Protein AF-A0A7X6UTQ7-F1 (afdb_monomer)

Foldseek 3Di:
DDDPPDDPPADPDDDPDPVSVLVVLLVQQVPQEAEAEQDQVVLVVSQVVNLVVCVVVVHDSPRRGNGGHPVGVLQVLLVVVVALAHAQDLVNQLVLLLVLLVVLDADPPDDDDSVVSVVLVVVVVVCVVVVHDLQPDDDPDRHSSSSNSSVVSSVVCRVVNSYDYPSVSVVVSVVCVVVVVDDDGSHYHYD

Radius of gyration: 21.73 Å; Cα contacts (8 Å, |Δi|>4): 195; chains: 1; bounding box: 62×40×64 Å

Sequence (191 aa):
MEHAQSSQLGTDRNFSNANELEKAAEASCASQTLLLCGTARLARRLLHRWRQQQQQAATSAWLTPAIHSLKGWVYQSYAELWPAARPLTPELSLQLWHMAAQQAVPPTGLNLEPSLYRQMQFSLEALLNEKLDPLASQSEQPLARFRQRATQHFLNLLPQYQAALWSDILKEVCAAIESQGLQLPKQTIYI

Mean predicted aligned error: 8.61 Å

Solvent-accessible surface area (backbone atoms only — not comparable to full-atom values): 11089 Å² total; per-residue (Å²): 137,83,83,84,78,77,80,82,77,58,81,82,68,86,59,95,44,73,69,56,47,48,53,52,52,56,65,31,47,79,66,66,24,35,38,34,20,86,37,62,67,57,19,50,52,53,54,51,51,54,50,54,49,29,59,73,67,75,42,82,71,79,76,75,58,54,58,25,11,54,71,55,45,51,54,51,56,39,57,75,67,66,58,90,44,45,78,62,45,74,69,56,49,45,52,43,35,51,56,12,42,65,74,37,53,70,52,91,92,61,80,92,46,74,69,56,37,52,52,51,52,52,52,49,51,53,31,54,74,70,72,43,70,78,70,72,76,87,57,88,50,62,68,55,43,27,51,36,43,16,49,52,42,30,61,65,44,28,70,81,69,33,36,31,54,73,70,53,50,50,50,53,45,50,50,29,42,76,69,62,76,40,82,77,56,93,38,59,44,74,86

Secondary structure (DSSP, 8-state):
---------------SSHHHHHHHHHHHHTTTEEEEESSHHHHHHHHHHHHHHHHHTT--TT----EEEHHHHHHHHHHHT--SSEEPPHHHHHHHHHHHHHHT-PPTT----HHHHHHHHHHHHHHHHTT--TT-----SHHHHHHHHHHHHHHHHTGGGTEE-HHHHHHHHHHHHHTTSSPPPSEEEE-

Structure (mmCIF, N/CA/C/O backbone):
data_AF-A0A7X6UTQ7-F1
#
_entry.id   AF-A0A7X6UTQ7-F1
#
loop_
_atom_site.group_PDB
_atom_site.id
_atom_site.type_symbol
_atom_site.label_atom_id
_atom_site.label_alt_id
_atom_site.label_comp_id
_atom_site.label_asym_id
_atom_site.label_entity_id
_atom_site.label_seq_id
_atom_site.pdbx_PDB_ins_code
_atom_site.Cartn_x
_atom_site.Cartn_y
_atom_site.Cartn_z
_atom_site.occupancy
_atom_site.B_iso_or_equiv
_atom_site.auth_seq_id
_atom_site.auth_comp_id
_atom_site.auth_asym_id
_atom_site.auth_atom_id
_atom_site.pdbx_PDB_model_num
ATOM 1 N N . MET A 1 1 ? -40.367 -17.919 5.285 1.00 34.31 1 MET A N 1
ATOM 2 C CA . MET A 1 1 ? -39.533 -17.602 4.109 1.00 34.31 1 MET A CA 1
ATOM 3 C C . MET A 1 1 ? -38.838 -16.295 4.402 1.00 34.31 1 MET A C 1
ATOM 5 O O . MET A 1 1 ? -39.495 -15.352 4.822 1.00 34.31 1 MET A O 1
ATOM 9 N N . GLU A 1 2 ? -37.516 -16.353 4.360 1.00 32.19 2 GLU A N 1
ATOM 10 C CA . GLU A 1 2 ? -36.587 -15.530 5.125 1.00 32.19 2 GLU A CA 1
ATOM 11 C C . GLU A 1 2 ? -36.449 -14.085 4.655 1.00 32.19 2 GLU A C 1
ATOM 13 O O . GLU A 1 2 ? -36.700 -13.727 3.507 1.00 32.19 2 GLU A O 1
ATOM 18 N N . HIS A 1 3 ? -36.049 -13.270 5.627 1.00 30.06 3 HIS A N 1
ATOM 19 C CA . HIS A 1 3 ? -35.852 -11.838 5.553 1.00 30.06 3 HIS A CA 1
ATOM 20 C C . HIS A 1 3 ? -34.801 -11.445 4.512 1.00 30.06 3 HIS A C 1
ATOM 22 O O . HIS A 1 3 ? -33.623 -11.769 4.641 1.00 30.06 3 HIS A O 1
ATOM 28 N N . ALA A 1 4 ? -35.217 -10.615 3.560 1.00 35.34 4 ALA A N 1
ATOM 29 C CA . ALA A 1 4 ? -34.323 -9.707 2.865 1.00 35.34 4 ALA A CA 1
ATOM 30 C C . ALA A 1 4 ? -33.922 -8.583 3.839 1.00 35.34 4 ALA A C 1
ATOM 32 O O . ALA A 1 4 ? -34.650 -7.606 4.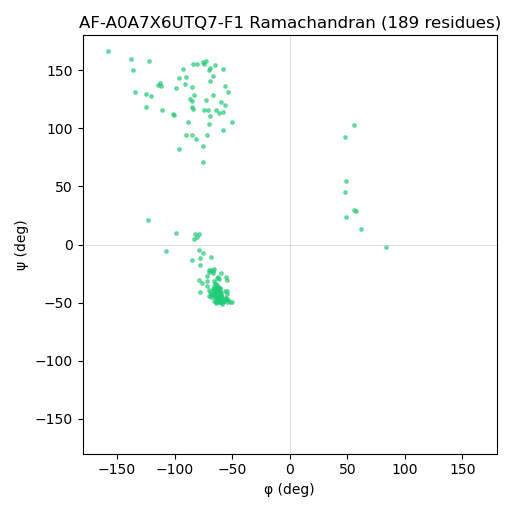011 1.00 35.34 4 ALA A O 1
ATOM 33 N N . GLN A 1 5 ? -32.785 -8.734 4.521 1.00 32.09 5 GLN A N 1
ATOM 34 C CA . GLN A 1 5 ? -32.112 -7.605 5.162 1.00 32.09 5 GLN A CA 1
ATOM 35 C C . GLN A 1 5 ? -31.235 -6.927 4.115 1.00 32.09 5 GLN A C 1
ATOM 37 O O . GLN A 1 5 ? -30.108 -7.333 3.843 1.00 32.09 5 GLN A O 1
ATOM 42 N N . SER A 1 6 ? -31.799 -5.895 3.492 1.00 32.56 6 SER A N 1
ATOM 43 C CA . SER A 1 6 ? -31.054 -4.945 2.681 1.00 32.56 6 SER A CA 1
ATOM 44 C C . SER A 1 6 ? -29.958 -4.300 3.530 1.00 32.56 6 SER A C 1
ATOM 46 O O . SER A 1 6 ? -30.237 -3.565 4.475 1.00 32.56 6 SER A O 1
ATOM 48 N N . SER A 1 7 ? -28.711 -4.586 3.163 1.00 35.56 7 SER A N 1
ATOM 49 C CA . SER A 1 7 ? -27.521 -3.825 3.537 1.00 35.56 7 SER A CA 1
ATOM 50 C C . SER A 1 7 ? -27.756 -2.339 3.238 1.00 35.56 7 SER A C 1
ATOM 52 O O . SER A 1 7 ? -27.793 -1.929 2.076 1.00 35.56 7 SER A O 1
ATOM 54 N N . GLN A 1 8 ? -27.977 -1.528 4.277 1.00 36.19 8 GLN A N 1
ATOM 55 C CA . GLN A 1 8 ? -27.965 -0.071 4.164 1.00 36.19 8 GLN A CA 1
ATOM 56 C C . GLN A 1 8 ? -26.508 0.386 4.052 1.00 36.19 8 GLN A C 1
ATOM 58 O O . GLN A 1 8 ? -25.854 0.723 5.037 1.00 36.19 8 GLN A O 1
ATOM 63 N N . LEU A 1 9 ? -25.993 0.362 2.825 1.00 37.88 9 LEU A N 1
ATOM 64 C CA . LEU A 1 9 ? -24.764 1.048 2.448 1.00 37.88 9 LEU A CA 1
ATOM 65 C C . LEU A 1 9 ? -24.949 2.558 2.666 1.00 37.88 9 LEU A C 1
ATOM 67 O O . LEU A 1 9 ? -25.757 3.184 1.989 1.00 37.88 9 LEU A O 1
ATOM 71 N N . GLY A 1 10 ? -24.206 3.097 3.637 1.00 41.97 10 GLY A N 1
ATOM 72 C CA . GLY A 1 10 ? -23.843 4.508 3.794 1.00 41.97 10 GLY A CA 1
ATOM 73 C C . GLY A 1 10 ? -24.968 5.536 3.657 1.00 41.97 10 GLY A C 1
ATOM 74 O O . GLY A 1 10 ? -25.195 6.075 2.580 1.00 41.97 10 GLY A O 1
ATOM 75 N N . THR A 1 11 ? -25.603 5.930 4.765 1.00 47.38 11 THR A N 1
ATOM 76 C CA . THR A 1 11 ? -26.232 7.260 4.805 1.00 47.38 11 THR A CA 1
ATOM 77 C C . THR A 1 11 ? -25.134 8.318 4.825 1.00 47.38 11 THR A C 1
ATOM 79 O O . THR A 1 11 ? -24.537 8.541 5.881 1.00 47.38 11 THR A O 1
ATOM 82 N N . ASP A 1 12 ? -24.895 8.970 3.686 1.00 46.31 12 ASP A N 1
ATOM 83 C CA . ASP A 1 12 ? -24.125 10.213 3.608 1.00 46.31 12 ASP A CA 1
ATOM 84 C C . ASP A 1 12 ? -24.799 11.261 4.500 1.00 46.31 12 ASP A C 1
ATOM 86 O O . ASP A 1 12 ? -25.812 11.875 4.153 1.00 46.31 12 ASP A O 1
ATOM 90 N N . ARG A 1 13 ? -24.266 11.436 5.710 1.00 56.59 13 ARG A N 1
ATOM 91 C CA . ARG A 1 13 ? -24.672 12.520 6.600 1.00 56.59 13 ARG A CA 1
ATOM 92 C C . ARG A 1 13 ? -23.803 13.725 6.280 1.00 56.59 13 ARG A C 1
ATOM 94 O O . ARG A 1 13 ? -22.642 13.780 6.668 1.00 56.59 13 ARG A O 1
ATOM 101 N N . ASN A 1 14 ? -24.384 14.705 5.595 1.00 51.16 14 ASN A N 1
ATOM 102 C CA . ASN A 1 14 ? -23.774 16.024 5.475 1.00 51.16 14 ASN A CA 1
ATOM 103 C C . ASN A 1 14 ? -23.813 16.713 6.843 1.00 51.16 14 ASN A C 1
ATOM 105 O O . ASN A 1 14 ? -24.881 17.081 7.331 1.00 51.16 14 ASN A O 1
ATOM 109 N N . PHE A 1 15 ? -22.647 16.876 7.464 1.00 60.41 15 PHE A N 1
ATOM 110 C CA . PHE A 1 15 ? -22.503 17.629 8.707 1.00 60.41 15 PHE A CA 1
ATOM 111 C C . PHE A 1 15 ? -22.306 19.109 8.384 1.00 60.41 15 PHE A C 1
ATOM 113 O O . PHE A 1 15 ? -21.402 19.468 7.631 1.00 60.41 15 PHE A O 1
ATOM 120 N N . SER A 1 16 ? -23.141 19.980 8.952 1.00 55.28 16 SER A N 1
ATOM 121 C CA . SER A 1 16 ? -23.110 21.412 8.631 1.00 55.28 16 SER A CA 1
ATOM 122 C C . SER A 1 16 ? -21.961 22.153 9.326 1.00 55.28 16 SER A C 1
ATOM 124 O O . SER A 1 16 ? -21.588 23.255 8.926 1.00 55.28 16 SER A O 1
ATOM 126 N N . ASN A 1 17 ? -21.376 21.554 10.369 1.00 64.06 17 ASN A N 1
ATOM 127 C CA . ASN A 1 17 ? -20.238 22.099 11.100 1.00 64.06 17 ASN A CA 1
ATOM 128 C C . ASN A 1 17 ? -19.457 21.002 11.849 1.00 64.06 17 ASN A C 1
ATOM 130 O O . ASN A 1 17 ? -19.929 19.881 12.045 1.00 64.06 17 ASN A O 1
ATOM 134 N N . ALA A 1 18 ? -18.249 21.347 12.307 1.00 62.00 18 ALA A N 1
ATOM 135 C CA . ALA A 1 18 ? -17.359 20.415 13.001 1.00 62.00 18 ALA A CA 1
ATOM 136 C C . ALA A 1 18 ? -17.951 19.852 14.309 1.00 62.00 18 ALA A C 1
ATOM 138 O O . ALA A 1 18 ? -17.649 18.717 14.658 1.00 62.00 18 ALA A O 1
ATOM 139 N N . ASN A 1 19 ? -18.812 20.602 15.006 1.00 66.75 19 ASN A N 1
ATOM 140 C CA . ASN A 1 19 ? -19.442 20.149 16.252 1.00 66.75 19 ASN A CA 1
ATOM 141 C C . ASN A 1 19 ? -20.501 19.060 16.012 1.00 66.75 19 ASN A C 1
ATOM 143 O O . ASN A 1 19 ? -20.649 18.161 16.834 1.00 66.75 19 ASN A O 1
ATOM 147 N N . GLU A 1 20 ? -21.247 19.118 14.909 1.00 65.06 20 GLU A N 1
ATOM 148 C CA . GLU A 1 20 ? -22.232 18.082 14.552 1.00 65.06 20 GLU A CA 1
ATOM 149 C C . GLU A 1 20 ? -21.570 16.766 14.164 1.00 65.06 20 GLU A C 1
ATOM 151 O O . GLU A 1 20 ? -22.011 15.695 14.576 1.00 65.06 20 GLU A O 1
ATOM 156 N N . LEU A 1 21 ? -20.480 16.867 13.411 1.00 65.88 21 LEU A N 1
ATOM 157 C CA . LEU A 1 21 ? -19.631 15.750 13.019 1.00 65.88 21 LEU A CA 1
ATOM 158 C C . LEU A 1 21 ? -19.001 15.084 14.252 1.00 65.88 21 LEU A C 1
ATOM 160 O O . LEU A 1 21 ? -18.984 13.860 14.368 1.00 65.88 21 LEU A O 1
ATOM 164 N N . GLU A 1 22 ? -18.568 15.898 15.217 1.00 68.12 22 GLU A N 1
ATOM 165 C CA . GLU A 1 22 ? -18.061 15.443 16.514 1.00 68.12 22 GLU A CA 1
ATOM 166 C C . GLU A 1 22 ? -19.143 14.724 17.338 1.00 68.12 22 GLU A C 1
ATOM 168 O O . GLU A 1 22 ? -18.923 13.587 17.750 1.00 68.12 22 GLU A O 1
ATOM 173 N N . LYS A 1 23 ? -20.343 15.299 17.491 1.00 69.31 23 LYS A N 1
ATOM 174 C CA . LYS A 1 23 ? -21.457 14.647 18.212 1.00 69.31 23 LYS A CA 1
ATOM 175 C C . LYS A 1 23 ? -21.945 13.360 17.544 1.00 69.31 23 LYS A C 1
ATOM 177 O O . LYS A 1 23 ? -22.351 12.414 18.218 1.00 69.31 23 LYS A O 1
ATOM 182 N N . ALA A 1 24 ? -21.923 13.303 16.216 1.00 64.12 24 ALA A N 1
ATOM 183 C CA . ALA A 1 24 ? -22.281 12.094 15.486 1.00 64.12 24 ALA A CA 1
ATOM 184 C C . ALA A 1 24 ? -21.227 10.994 15.660 1.00 64.12 24 ALA A C 1
ATOM 186 O O . ALA A 1 24 ? -21.594 9.832 15.847 1.00 64.12 24 ALA A O 1
ATOM 187 N N . ALA A 1 25 ? -19.938 11.351 15.662 1.00 65.12 25 ALA A N 1
ATOM 188 C CA . ALA A 1 25 ? -18.860 10.428 16.001 1.00 65.12 25 ALA A CA 1
ATOM 189 C C . ALA A 1 25 ? -19.026 9.886 17.432 1.00 65.12 25 ALA A C 1
ATOM 191 O O . ALA A 1 25 ? -18.931 8.677 17.633 1.00 65.12 25 ALA A O 1
ATOM 192 N N . GLU A 1 26 ? -19.368 10.741 18.401 1.00 66.44 26 GLU A N 1
ATOM 193 C CA . GLU A 1 26 ? -19.639 10.358 19.796 1.00 66.44 26 GLU A CA 1
ATOM 194 C C . GLU A 1 26 ? -20.784 9.335 19.918 1.00 66.44 26 GLU A C 1
ATOM 196 O O . GLU A 1 26 ? -20.601 8.272 20.512 1.00 66.44 26 GLU A O 1
ATOM 201 N N . ALA A 1 27 ? -21.942 9.601 19.304 1.00 65.00 27 ALA A N 1
ATOM 202 C CA . ALA A 1 27 ? -23.097 8.693 19.339 1.00 65.00 27 ALA A CA 1
ATOM 203 C C . ALA A 1 27 ? -22.817 7.329 18.671 1.00 65.00 27 ALA A C 1
ATOM 205 O O . ALA A 1 27 ? -23.378 6.298 19.050 1.00 65.00 27 ALA A O 1
ATOM 206 N N . SER A 1 28 ? -21.916 7.316 17.690 1.00 64.88 28 SER A N 1
ATOM 207 C CA . SER A 1 28 ? -21.511 6.116 16.950 1.00 64.88 28 SER A CA 1
ATOM 208 C C . SER A 1 28 ? -20.569 5.223 17.771 1.00 64.88 28 SER A C 1
ATOM 210 O O . SER A 1 28 ? -20.649 3.995 17.719 1.00 64.88 28 SER A O 1
ATOM 212 N N . CYS A 1 29 ? -19.726 5.824 18.614 1.00 61.66 29 CYS A N 1
ATOM 213 C CA . CYS A 1 29 ? -18.795 5.099 19.485 1.00 61.66 29 CYS A CA 1
ATOM 214 C C . CYS A 1 29 ? -19.500 4.196 20.510 1.00 61.66 29 CYS A C 1
ATOM 216 O O . CYS A 1 29 ? -18.942 3.178 20.914 1.00 61.66 29 CYS A O 1
ATOM 218 N N . ALA A 1 30 ? -20.728 4.539 20.911 1.00 61.12 30 ALA A N 1
ATOM 219 C CA . ALA A 1 30 ? -21.517 3.766 21.869 1.00 61.12 30 ALA A CA 1
ATOM 220 C C . ALA A 1 30 ? -22.187 2.509 21.266 1.00 61.12 30 ALA A C 1
ATOM 222 O O . ALA A 1 30 ? -22.707 1.683 22.012 1.00 61.12 30 ALA A O 1
ATOM 223 N N . SER A 1 31 ? -22.197 2.351 19.936 1.00 63.25 31 SER A N 1
ATOM 224 C CA . SER A 1 31 ? -23.098 1.426 19.222 1.00 63.25 31 SER A CA 1
ATOM 225 C C . SER A 1 31 ? -22.407 0.378 18.334 1.00 63.25 31 SER A C 1
ATOM 227 O O . SER A 1 31 ? -23.047 -0.181 17.450 1.00 63.25 31 SER A O 1
ATOM 229 N N . GLN A 1 32 ? -21.122 0.064 18.563 1.00 71.88 32 GLN A N 1
ATOM 230 C CA . GLN A 1 32 ? -20.315 -0.809 17.677 1.00 71.88 32 GLN A CA 1
ATOM 231 C C . GLN A 1 32 ? -20.229 -0.292 16.225 1.00 71.88 32 GLN A C 1
ATOM 233 O O . GLN A 1 32 ? -20.087 -1.073 15.286 1.00 71.88 32 GLN A O 1
ATOM 238 N N . THR A 1 33 ? -20.317 1.024 16.031 1.00 83.06 33 THR A N 1
ATOM 239 C CA . THR A 1 33 ? -20.208 1.646 14.709 1.00 83.06 33 THR A CA 1
ATOM 240 C C . THR A 1 33 ? -18.743 1.882 14.347 1.00 83.06 33 THR A C 1
ATOM 242 O O . THR A 1 33 ? -17.976 2.400 15.162 1.00 83.06 33 THR A O 1
ATOM 245 N N . LEU A 1 34 ? -18.364 1.561 13.109 1.00 86.44 34 LEU A N 1
ATOM 246 C CA . LEU A 1 34 ? -17.080 1.954 12.530 1.00 86.44 34 LEU A CA 1
ATOM 247 C C . LEU A 1 34 ? -17.174 3.357 11.937 1.00 86.44 34 LEU A C 1
ATOM 249 O O . LEU A 1 34 ? -17.982 3.618 11.046 1.00 86.44 34 LEU A O 1
ATOM 253 N N . LEU A 1 35 ? -16.308 4.249 12.405 1.00 87.88 35 LEU A N 1
ATOM 254 C CA . LEU A 1 35 ? -16.160 5.595 11.873 1.00 87.88 35 LEU A CA 1
ATOM 255 C C . LEU A 1 35 ? -14.929 5.657 10.964 1.00 87.88 35 LEU A C 1
ATOM 257 O O . LEU A 1 35 ? -13.791 5.570 11.439 1.00 87.88 35 LEU A O 1
ATOM 261 N N . LEU A 1 36 ? -15.150 5.839 9.664 1.00 89.38 36 LEU A N 1
ATOM 262 C CA . LEU A 1 36 ? -14.092 6.003 8.674 1.00 89.38 36 LEU A CA 1
ATOM 263 C C . LEU A 1 36 ? -13.916 7.478 8.337 1.00 89.38 36 LEU A C 1
ATOM 265 O O . LEU A 1 36 ? -14.767 8.096 7.715 1.00 89.38 36 LEU A O 1
ATOM 269 N N . CYS A 1 37 ? -12.778 8.025 8.740 1.00 89.06 37 CYS A N 1
ATOM 270 C CA . CYS A 1 37 ? -12.396 9.399 8.464 1.00 89.06 37 CYS A CA 1
ATOM 271 C C . CYS A 1 37 ? -11.616 9.497 7.147 1.00 89.06 37 CYS A C 1
ATOM 273 O O . CYS A 1 37 ? -10.723 8.680 6.881 1.00 89.06 37 CYS A O 1
ATOM 275 N N . GLY A 1 38 ? -11.812 10.583 6.402 1.00 85.06 38 GLY A N 1
ATOM 276 C CA . GLY A 1 38 ? -11.006 10.889 5.217 1.00 85.06 38 GLY A CA 1
ATOM 277 C C . GLY A 1 38 ? -9.505 11.052 5.513 1.00 85.06 38 GLY A C 1
ATOM 278 O O . GLY A 1 38 ? -8.665 10.821 4.645 1.00 85.06 38 GLY A O 1
ATOM 279 N N . THR A 1 39 ? -9.120 11.401 6.752 1.00 88.88 39 THR A N 1
ATOM 280 C CA . THR A 1 39 ? -7.704 11.554 7.140 1.00 88.88 39 THR A CA 1
ATOM 281 C C . THR A 1 39 ? -7.359 10.937 8.495 1.00 88.88 39 THR A C 1
ATOM 283 O O . THR A 1 39 ? -8.149 10.938 9.439 1.00 88.88 39 THR A O 1
ATOM 286 N N . ALA A 1 40 ? -6.106 10.485 8.639 1.00 90.44 40 ALA A N 1
ATOM 287 C CA . ALA A 1 40 ? -5.583 9.967 9.909 1.00 90.44 40 ALA A CA 1
ATOM 288 C C . ALA A 1 40 ? -5.479 11.045 11.002 1.00 90.44 40 ALA A C 1
ATOM 290 O O . ALA A 1 40 ? -5.472 10.725 12.191 1.00 90.44 40 ALA A O 1
ATOM 291 N N . ARG A 1 41 ? -5.368 12.323 10.611 1.00 91.25 41 ARG A N 1
ATOM 292 C CA . ARG A 1 41 ? -5.355 13.456 11.546 1.00 91.25 41 ARG A CA 1
ATOM 293 C C . ARG A 1 41 ? -6.732 13.656 12.174 1.00 91.25 41 ARG A C 1
ATOM 295 O O . ARG A 1 41 ? -6.804 13.847 13.385 1.00 91.25 41 ARG A O 1
ATOM 302 N N . LEU A 1 42 ? -7.795 13.587 11.370 1.00 88.00 42 LEU A N 1
ATOM 303 C CA . LEU A 1 42 ? -9.169 13.681 11.861 1.00 88.00 42 LEU A CA 1
ATOM 304 C C . LEU A 1 42 ? -9.493 12.513 12.800 1.00 88.00 42 LEU A C 1
ATOM 306 O O . LEU A 1 42 ? -9.895 12.759 13.934 1.00 88.00 42 LEU A O 1
ATOM 310 N N . ALA A 1 43 ? -9.188 11.278 12.387 1.00 89.50 43 ALA A N 1
ATOM 311 C CA . ALA A 1 43 ? -9.392 10.087 13.215 1.00 89.50 43 ALA A CA 1
ATOM 312 C C . ALA A 1 43 ? -8.719 10.212 14.595 1.00 89.50 43 ALA A C 1
ATOM 314 O O . ALA A 1 43 ? -9.354 10.015 15.628 1.00 89.50 43 ALA A O 1
ATOM 315 N N . ARG A 1 44 ? -7.445 10.636 14.632 1.00 89.88 44 ARG A N 1
ATOM 316 C CA . ARG A 1 44 ? -6.710 10.860 15.890 1.00 89.88 44 ARG A CA 1
ATOM 317 C C . ARG A 1 44 ? -7.328 11.952 16.761 1.00 89.88 44 ARG A C 1
ATOM 319 O O . ARG A 1 44 ? -7.376 11.792 17.978 1.00 89.88 44 ARG A O 1
ATOM 326 N N . ARG A 1 45 ? -7.787 13.055 16.162 1.00 88.56 45 ARG A N 1
ATOM 327 C CA . ARG A 1 45 ? -8.441 14.153 16.890 1.00 88.56 45 ARG A CA 1
ATOM 328 C C . ARG A 1 45 ? -9.745 13.690 17.542 1.00 88.56 45 ARG A C 1
ATOM 330 O O . ARG A 1 45 ? -9.955 13.993 18.714 1.00 88.56 45 ARG A O 1
ATOM 337 N N . LEU A 1 46 ? -10.579 12.953 16.809 1.00 85.75 46 LEU A N 1
ATOM 338 C CA . LEU A 1 46 ? -11.836 12.406 17.328 1.00 85.75 46 LEU A CA 1
ATOM 339 C C . LEU A 1 46 ? -11.579 11.397 18.452 1.00 85.75 46 LEU A C 1
ATOM 341 O O . LEU A 1 46 ? -12.170 11.506 19.523 1.00 85.75 46 LEU A O 1
ATOM 345 N N . LEU A 1 47 ? -10.611 10.494 18.264 1.00 86.62 47 LEU A N 1
ATOM 346 C CA . LEU A 1 47 ? -10.223 9.526 19.288 1.00 86.62 47 LEU A CA 1
ATOM 347 C C . LEU A 1 47 ? -9.710 10.202 20.569 1.00 86.62 47 LEU A C 1
ATOM 349 O O . LEU A 1 47 ? -10.052 9.793 21.677 1.00 86.62 47 LEU A O 1
ATOM 353 N N . HIS A 1 48 ? -8.899 11.253 20.433 1.00 86.94 48 HIS A N 1
ATOM 354 C CA . HIS A 1 48 ? -8.405 12.022 21.573 1.00 86.94 48 HIS A CA 1
ATOM 355 C C . HIS A 1 48 ? -9.543 12.697 22.350 1.00 86.94 48 HIS A C 1
ATOM 357 O O . HIS A 1 48 ? -9.581 12.614 23.575 1.00 86.94 48 HIS A O 1
ATOM 363 N N . ARG A 1 49 ? -10.483 13.341 21.649 1.00 82.38 49 ARG A N 1
ATOM 364 C CA . ARG A 1 49 ? -11.660 13.983 22.259 1.00 82.38 49 ARG A CA 1
ATOM 365 C C . ARG A 1 49 ? -12.519 12.981 23.025 1.00 82.38 49 ARG A C 1
ATOM 367 O O . ARG A 1 49 ? -12.824 13.226 24.189 1.00 82.38 49 ARG A O 1
ATOM 374 N N . TRP A 1 50 ? -12.819 11.839 22.409 1.00 80.81 50 TRP A N 1
ATOM 375 C CA . TRP A 1 50 ? -13.567 10.764 23.056 1.00 80.81 50 TRP A CA 1
ATOM 376 C C . TRP A 1 50 ? -12.885 10.316 24.360 1.00 80.81 50 TRP A C 1
ATOM 378 O O . TRP A 1 50 ? -13.519 10.250 25.410 1.00 80.81 50 TRP A O 1
ATOM 388 N N . ARG A 1 51 ? -11.558 10.116 24.342 1.00 83.06 51 ARG A N 1
ATOM 389 C CA . ARG A 1 51 ? -10.794 9.749 25.549 1.00 83.06 51 ARG A CA 1
ATOM 390 C C . ARG A 1 51 ? -10.888 10.804 26.653 1.00 83.06 51 ARG A C 1
ATOM 392 O O . ARG A 1 51 ? -11.045 10.437 27.814 1.00 83.06 51 ARG A O 1
ATOM 399 N N . GLN A 1 52 ? -10.806 12.092 26.310 1.00 85.25 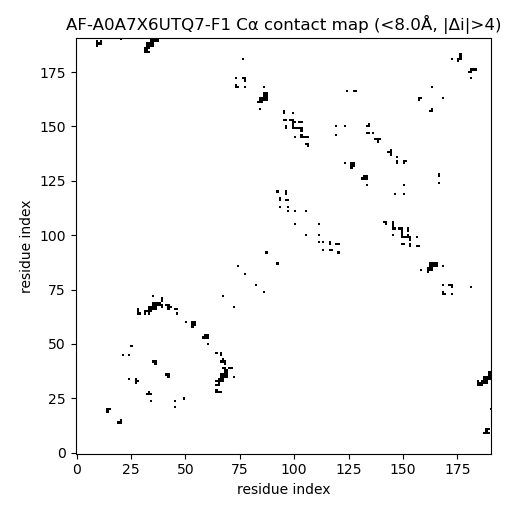52 GLN A N 1
ATOM 400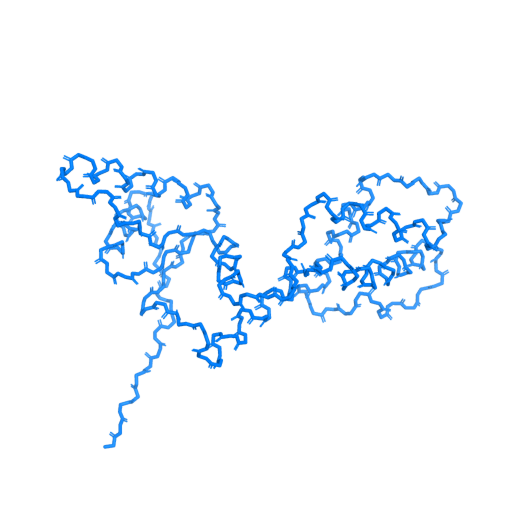 C CA . GLN A 1 52 ? -10.940 13.178 27.290 1.00 85.25 52 GLN A CA 1
ATOM 401 C C . GLN A 1 52 ? -12.317 13.178 27.962 1.00 85.25 52 GLN A C 1
ATOM 403 O O . GLN A 1 52 ? -12.404 13.377 29.171 1.00 85.25 52 GLN A O 1
ATOM 408 N N . GLN A 1 53 ? -13.385 12.918 27.208 1.00 79.56 53 GLN A N 1
ATOM 409 C CA . GLN A 1 53 ? -14.738 12.848 27.760 1.00 79.56 53 GLN A CA 1
ATOM 410 C C . GLN A 1 53 ? -14.925 11.644 28.686 1.00 79.56 53 GLN A C 1
ATOM 412 O O . GLN A 1 53 ? -15.462 11.808 29.777 1.00 79.56 53 GLN A O 1
ATOM 417 N N . GLN A 1 54 ? -14.425 10.459 28.320 1.00 79.56 54 GLN A N 1
ATOM 418 C CA . GLN A 1 54 ? -14.510 9.285 29.201 1.00 79.56 54 GLN A CA 1
ATOM 419 C C . GLN A 1 54 ? -13.787 9.508 30.531 1.00 79.56 54 GLN A C 1
ATOM 421 O O . GLN A 1 54 ? -14.284 9.112 31.584 1.00 79.56 54 GLN A O 1
ATOM 426 N N . GLN A 1 55 ? -12.639 10.191 30.488 1.00 82.62 55 GLN A N 1
ATOM 427 C CA . GLN A 1 55 ? -11.916 10.597 31.692 1.00 82.62 55 GLN A CA 1
ATOM 428 C C . GLN A 1 55 ? -12.744 11.561 32.553 1.00 82.62 55 GLN A C 1
ATOM 430 O O . GLN A 1 55 ? -12.806 11.387 33.767 1.00 82.62 55 GLN A O 1
ATOM 435 N N . GLN A 1 56 ? -13.408 12.547 31.938 1.00 83.31 56 GLN A N 1
ATOM 436 C CA . GLN A 1 56 ? -14.287 13.491 32.643 1.00 83.31 56 GLN A CA 1
ATOM 437 C C . GLN A 1 56 ? -15.528 12.814 33.237 1.00 83.31 56 GLN A C 1
ATOM 439 O O . GLN A 1 56 ? -15.959 13.173 34.328 1.00 83.31 56 GLN A O 1
ATOM 444 N N . ALA A 1 57 ? -16.083 11.818 32.550 1.00 80.75 57 ALA A N 1
ATOM 445 C CA . ALA A 1 57 ? -17.266 11.076 32.973 1.00 80.75 57 ALA A CA 1
ATOM 446 C C . ALA A 1 57 ? -16.961 9.951 33.987 1.00 80.75 57 ALA A C 1
ATOM 448 O O . ALA A 1 57 ? -17.840 9.132 34.261 1.00 80.75 57 ALA A O 1
ATOM 449 N N . ALA A 1 58 ? -15.727 9.871 34.511 1.00 76.00 58 ALA A N 1
ATOM 450 C CA . ALA A 1 58 ? -15.240 8.820 35.419 1.00 76.00 58 ALA A CA 1
ATOM 451 C C . ALA A 1 58 ? -15.544 7.387 34.938 1.00 76.00 58 ALA A C 1
ATOM 453 O O . ALA A 1 58 ? -15.617 6.440 35.722 1.00 76.00 58 ALA A O 1
ATOM 454 N N . THR A 1 59 ? -15.739 7.224 33.632 1.00 69.50 59 THR A N 1
ATOM 455 C CA . THR A 1 59 ? -16.060 5.947 33.015 1.00 69.50 59 THR A CA 1
ATOM 456 C C . THR A 1 59 ? -14.766 5.291 32.573 1.00 69.50 59 THR A C 1
ATOM 458 O O . THR A 1 59 ? -13.774 5.949 32.257 1.00 69.50 59 THR A O 1
ATOM 461 N N . SER A 1 60 ? -14.757 3.963 32.547 1.00 62.56 60 SER A N 1
ATOM 462 C CA . SER A 1 60 ? -13.594 3.228 32.078 1.00 62.56 60 SER A CA 1
ATOM 463 C C . SER A 1 60 ? -13.214 3.651 30.649 1.00 62.56 60 SER A C 1
ATOM 465 O O . SER A 1 60 ? -13.986 3.483 29.707 1.00 62.56 60 SER A O 1
ATOM 467 N N . ALA A 1 61 ? -11.993 4.163 30.483 1.00 61.94 61 ALA A N 1
ATOM 468 C CA . ALA A 1 61 ? -11.420 4.514 29.183 1.00 61.94 61 ALA A CA 1
ATOM 469 C C . ALA A 1 61 ? -10.896 3.290 28.396 1.00 61.94 61 ALA A C 1
ATOM 471 O O . ALA A 1 61 ? -10.220 3.463 27.382 1.00 61.94 61 ALA A O 1
ATOM 472 N N . TRP A 1 62 ? -11.168 2.059 28.856 1.00 66.12 62 TRP A N 1
ATOM 473 C CA . TRP A 1 62 ? -10.633 0.828 28.256 1.00 66.12 62 TRP A CA 1
ATOM 474 C C . TRP A 1 62 ? -11.275 0.489 26.899 1.00 66.12 62 TRP A C 1
ATOM 476 O O . TRP A 1 62 ? -10.626 -0.126 26.054 1.00 66.12 62 TRP A O 1
ATOM 486 N N . LEU A 1 63 ? -12.519 0.913 26.651 1.00 68.75 63 LEU A N 1
ATOM 487 C CA . LEU A 1 63 ? -13.231 0.631 25.399 1.00 68.75 63 LEU A CA 1
ATOM 488 C C . LEU A 1 63 ? -12.824 1.606 24.293 1.00 68.75 63 LEU A C 1
ATOM 490 O O . LEU A 1 63 ? -13.440 2.645 24.140 1.00 68.75 63 LEU A O 1
ATOM 494 N N . THR A 1 64 ? -11.809 1.298 23.491 1.00 75.19 64 THR A N 1
ATOM 495 C CA . THR A 1 64 ? -11.443 2.195 22.381 1.00 75.19 64 THR A CA 1
ATOM 496 C C . THR A 1 64 ? -12.490 2.110 21.263 1.00 75.19 64 THR A C 1
ATOM 498 O O . THR A 1 64 ? -12.741 1.011 20.770 1.00 75.19 64 THR A O 1
ATOM 501 N N . PRO A 1 65 ? -13.098 3.230 20.834 1.00 81.75 65 PRO A N 1
ATOM 502 C CA . PRO A 1 65 ? -14.049 3.198 19.735 1.00 81.75 65 PRO A CA 1
ATOM 503 C C . PRO A 1 65 ? -13.354 2.887 18.406 1.00 81.75 65 PRO A C 1
ATOM 505 O O . PRO A 1 65 ? -12.192 3.248 18.202 1.00 81.75 65 PRO A O 1
ATOM 508 N N . ALA A 1 66 ? -14.091 2.268 17.482 1.00 86.56 66 ALA A N 1
ATOM 509 C CA . ALA A 1 66 ? -13.621 1.937 16.139 1.00 86.56 66 ALA A CA 1
ATOM 510 C C . ALA A 1 66 ? -13.576 3.192 15.245 1.00 86.56 66 ALA A C 1
ATOM 512 O O . ALA A 1 66 ? -14.394 3.366 14.345 1.00 86.56 66 ALA A O 1
ATOM 513 N N . ILE A 1 67 ? -12.632 4.099 15.515 1.00 88.06 67 ILE A N 1
ATOM 514 C CA . ILE A 1 67 ? -12.396 5.320 14.735 1.00 88.06 67 ILE A CA 1
ATOM 515 C C . ILE A 1 67 ? -11.067 5.203 13.998 1.00 88.06 67 ILE A C 1
ATOM 517 O O . ILE A 1 67 ? -9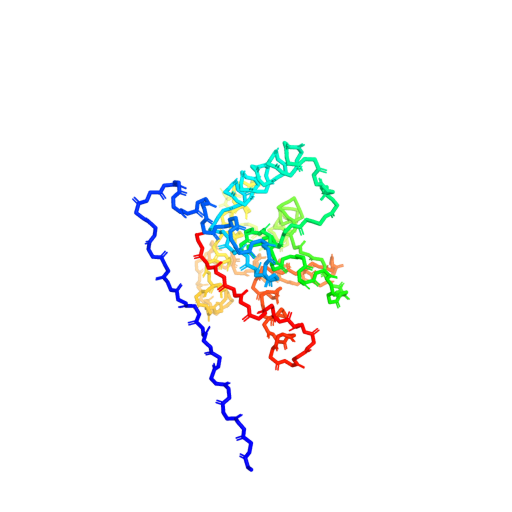.997 5.208 14.609 1.00 88.06 67 ILE A O 1
ATOM 521 N N . HIS A 1 68 ? -11.124 5.187 12.670 1.00 91.00 68 HIS A N 1
ATOM 522 C CA . HIS A 1 68 ? -9.949 5.016 11.823 1.00 91.00 68 HIS A CA 1
ATOM 523 C C . HIS A 1 68 ? -9.992 5.971 10.637 1.00 91.00 68 HIS A C 1
ATOM 525 O O . HIS A 1 68 ? -11.049 6.450 10.243 1.00 91.00 68 HIS A O 1
ATOM 531 N N . SER A 1 69 ? -8.842 6.240 10.019 1.00 92.69 69 SER A N 1
ATOM 532 C CA . SER A 1 69 ? -8.880 6.640 8.612 1.00 92.69 69 SER A CA 1
ATOM 533 C C . SER A 1 69 ? -9.151 5.419 7.744 1.00 92.69 69 SER A C 1
ATOM 535 O O . SER A 1 69 ? -8.789 4.316 8.149 1.00 92.69 69 SER A O 1
ATOM 537 N N . LEU A 1 70 ? -9.675 5.604 6.528 1.00 90.88 70 LEU A N 1
ATOM 538 C CA . LEU A 1 70 ? -9.842 4.488 5.584 1.00 90.88 70 LEU A CA 1
ATOM 539 C C . LEU A 1 70 ? -8.543 3.679 5.434 1.00 90.88 70 LEU A C 1
ATOM 541 O O . LEU A 1 70 ? -8.527 2.469 5.631 1.00 90.88 70 LEU A O 1
ATOM 545 N N . LYS A 1 71 ? -7.421 4.369 5.191 1.00 91.38 71 LYS A N 1
ATOM 546 C CA . LYS A 1 71 ? -6.105 3.728 5.066 1.00 91.38 71 LYS A CA 1
ATOM 547 C C . LYS A 1 71 ? -5.675 2.977 6.330 1.00 91.38 71 LYS A C 1
ATOM 549 O O . LYS A 1 71 ? -5.116 1.891 6.237 1.00 91.38 71 LYS A O 1
ATOM 554 N N . GLY A 1 72 ? -5.928 3.556 7.504 1.00 92.06 72 GLY A N 1
ATOM 555 C CA . GLY A 1 72 ? -5.590 2.927 8.780 1.00 92.06 72 GLY A CA 1
ATOM 556 C C . GLY A 1 72 ? -6.427 1.679 9.047 1.00 92.06 72 GLY A C 1
ATOM 557 O O . GLY A 1 72 ? -5.879 0.663 9.458 1.00 92.06 72 GLY A O 1
ATOM 558 N N . TRP A 1 73 ? -7.728 1.747 8.762 1.00 93.56 73 TRP A N 1
ATOM 559 C CA . TRP A 1 73 ? -8.641 0.620 8.916 1.00 93.56 73 TRP A CA 1
ATOM 560 C C . TRP A 1 73 ? -8.287 -0.534 7.979 1.00 93.56 73 TRP A C 1
ATOM 562 O O . TRP A 1 73 ? -8.205 -1.669 8.433 1.00 93.56 73 TRP A O 1
ATOM 572 N N . VAL A 1 74 ? -8.003 -0.252 6.704 1.00 94.12 74 VAL A N 1
ATOM 573 C CA . VAL A 1 74 ? -7.583 -1.279 5.737 1.00 94.12 74 VAL A CA 1
ATOM 574 C C . VAL A 1 74 ? -6.285 -1.950 6.176 1.00 94.12 74 VAL A C 1
ATOM 576 O O . VAL A 1 74 ? -6.200 -3.167 6.119 1.00 94.12 74 VAL A O 1
ATOM 579 N N . TYR A 1 75 ? -5.277 -1.203 6.643 1.00 93.38 75 TYR A N 1
ATOM 580 C CA . TYR A 1 75 ? -4.036 -1.830 7.113 1.00 93.38 75 TYR A CA 1
ATOM 581 C C . TYR A 1 75 ? -4.232 -2.696 8.351 1.00 93.38 75 TYR A C 1
ATOM 583 O O . TYR A 1 75 ? -3.613 -3.751 8.443 1.00 93.38 75 TYR A O 1
ATOM 591 N N . GLN A 1 76 ? -5.076 -2.266 9.289 1.00 92.81 76 GLN A N 1
ATOM 592 C CA . GLN A 1 76 ? -5.413 -3.089 10.443 1.00 92.81 76 GLN A CA 1
ATOM 593 C C . GLN A 1 76 ? -6.150 -4.360 10.006 1.00 92.81 76 GLN A C 1
ATOM 595 O O . GLN A 1 76 ? -5.727 -5.454 10.357 1.00 92.81 76 GLN A O 1
ATOM 600 N N . SER A 1 77 ? -7.187 -4.202 9.184 1.00 94.06 77 SER A N 1
ATOM 601 C CA . SER A 1 77 ? -7.980 -5.298 8.621 1.00 94.06 77 SER A CA 1
ATOM 602 C C . SER A 1 77 ? -7.093 -6.298 7.886 1.00 94.06 77 SER A C 1
ATOM 604 O O . SER A 1 77 ? -7.185 -7.494 8.105 1.00 94.06 77 SER A O 1
ATOM 606 N N . TYR A 1 78 ? -6.171 -5.800 7.063 1.00 95.06 78 TYR A N 1
ATOM 607 C CA . TYR A 1 78 ? -5.199 -6.616 6.351 1.00 95.06 78 TYR A CA 1
ATOM 608 C C . TYR A 1 78 ? -4.272 -7.368 7.307 1.00 95.06 78 TYR A C 1
ATOM 610 O O . TYR A 1 78 ? -4.049 -8.553 7.115 1.00 95.06 78 TYR A O 1
ATOM 618 N N . ALA A 1 79 ? -3.761 -6.725 8.361 1.00 93.12 79 ALA A N 1
ATOM 619 C CA . ALA A 1 79 ? -2.913 -7.395 9.347 1.00 93.12 79 ALA A CA 1
ATOM 620 C C . ALA A 1 79 ? -3.648 -8.521 10.099 1.00 93.12 79 ALA A C 1
ATOM 622 O O . ALA A 1 79 ? -3.039 -9.545 10.401 1.00 93.12 79 ALA A O 1
ATOM 623 N N . GLU A 1 80 ? -4.948 -8.360 10.360 1.00 93.12 80 GLU A N 1
ATOM 624 C CA . GLU A 1 80 ? -5.796 -9.381 10.993 1.00 93.12 80 GLU A CA 1
ATOM 625 C C . GLU A 1 80 ? -5.975 -10.637 10.119 1.00 93.12 80 GLU A C 1
ATOM 627 O O . GLU A 1 80 ? -6.238 -11.713 10.655 1.00 93.12 80 GLU A O 1
ATOM 632 N N . LEU A 1 81 ? -5.755 -10.538 8.801 1.00 92.88 81 LEU A N 1
ATOM 633 C CA . LEU A 1 81 ? -5.761 -11.679 7.876 1.00 92.88 81 LEU A CA 1
ATOM 634 C C . LEU A 1 81 ? -4.465 -12.507 7.914 1.00 92.88 81 LEU A C 1
ATOM 636 O O . LEU A 1 81 ? -4.388 -13.529 7.237 1.00 92.88 81 LEU A O 1
ATOM 640 N N . TRP A 1 82 ? -3.452 -12.086 8.683 1.00 91.12 82 TRP A N 1
ATOM 641 C CA . TRP A 1 82 ? -2.125 -12.719 8.736 1.00 91.12 82 TRP A CA 1
ATOM 642 C C . TRP A 1 82 ? -1.506 -12.977 7.347 1.00 91.12 82 TRP A C 1
ATOM 644 O O . TRP A 1 82 ? -1.129 -14.107 7.024 1.00 91.12 82 TRP A O 1
ATOM 654 N N . PRO A 1 83 ? -1.392 -11.940 6.502 1.00 92.69 83 PRO A N 1
ATOM 655 C CA . PRO A 1 83 ? -0.970 -12.098 5.124 1.00 92.69 83 PRO A CA 1
ATOM 656 C C . PRO A 1 83 ? 0.509 -12.471 5.051 1.00 92.69 83 PRO A C 1
ATOM 658 O O . PRO A 1 83 ? 1.330 -12.043 5.865 1.00 92.69 83 PRO A O 1
ATOM 661 N N . ALA A 1 84 ? 0.870 -13.220 4.012 1.00 92.25 84 ALA A N 1
ATOM 662 C CA . ALA A 1 84 ? 2.262 -13.583 3.757 1.00 92.25 84 ALA A CA 1
ATOM 663 C C . ALA A 1 84 ? 3.136 -12.369 3.387 1.00 92.25 84 ALA A C 1
ATOM 665 O O . ALA A 1 84 ? 4.354 -12.422 3.540 1.00 92.25 84 ALA A O 1
ATOM 666 N N . ALA A 1 85 ? 2.526 -11.284 2.895 1.00 95.69 85 ALA A N 1
ATOM 667 C CA . ALA A 1 85 ? 3.213 -10.065 2.495 1.00 95.69 85 ALA A CA 1
ATOM 668 C C . ALA A 1 85 ? 2.835 -8.877 3.391 1.00 95.69 85 ALA A C 1
ATOM 670 O O . ALA A 1 85 ? 1.664 -8.637 3.680 1.00 95.69 85 ALA A O 1
ATOM 671 N N . ARG A 1 86 ? 3.824 -8.073 3.786 1.00 95.25 86 ARG A N 1
ATOM 672 C CA . ARG A 1 86 ? 3.617 -6.822 4.526 1.00 95.25 86 ARG A CA 1
ATOM 673 C C . ARG A 1 86 ? 3.304 -5.658 3.581 1.00 95.25 86 ARG A C 1
ATOM 675 O O . ARG A 1 86 ? 3.772 -5.657 2.442 1.00 95.25 86 ARG A O 1
ATOM 682 N N . PRO A 1 87 ? 2.611 -4.608 4.049 1.00 96.31 87 PRO A N 1
ATOM 683 C CA . PRO A 1 87 ? 2.455 -3.396 3.262 1.00 96.31 87 PRO A CA 1
ATOM 684 C C . PRO A 1 87 ? 3.794 -2.783 2.849 1.00 96.31 87 PRO A C 1
ATOM 686 O O . PRO A 1 87 ? 4.715 -2.675 3.663 1.00 96.31 87 PRO A O 1
ATOM 689 N N . LEU A 1 88 ? 3.893 -2.348 1.593 1.00 96.62 88 LEU A N 1
ATOM 690 C CA . LEU A 1 88 ? 5.072 -1.652 1.092 1.00 96.62 88 LEU A CA 1
ATOM 691 C C . LEU A 1 88 ? 5.260 -0.317 1.830 1.00 96.62 88 LEU A C 1
ATOM 693 O O . LEU A 1 88 ? 4.432 0.592 1.726 1.00 96.62 88 LEU A O 1
ATOM 697 N N . THR A 1 89 ? 6.365 -0.189 2.567 1.00 95.38 89 THR A N 1
ATOM 698 C CA . THR A 1 89 ? 6.723 1.065 3.243 1.00 95.38 89 THR A CA 1
ATOM 699 C C . THR A 1 89 ? 7.369 2.053 2.267 1.00 95.38 89 THR A C 1
ATOM 701 O O . THR A 1 89 ? 7.960 1.628 1.269 1.00 95.38 89 THR A O 1
ATOM 704 N N . PRO A 1 90 ? 7.311 3.371 2.534 1.00 94.94 90 PRO A N 1
ATOM 705 C CA . PRO A 1 90 ? 7.979 4.370 1.698 1.00 94.94 90 PRO A CA 1
ATOM 706 C C . PRO A 1 90 ? 9.487 4.129 1.549 1.00 94.94 90 PRO A C 1
ATOM 708 O O . PRO A 1 90 ? 10.037 4.285 0.463 1.00 94.94 90 PRO A O 1
ATOM 711 N N . GLU A 1 91 ? 10.156 3.719 2.625 1.00 96.81 91 GLU A N 1
ATOM 712 C CA . GLU A 1 91 ? 11.597 3.465 2.643 1.00 96.81 91 GLU A CA 1
ATOM 713 C C . GLU A 1 91 ? 11.946 2.243 1.791 1.00 96.81 91 GLU A C 1
ATOM 715 O O . GLU A 1 91 ? 12.862 2.303 0.970 1.00 96.81 91 GLU A O 1
ATOM 720 N N . LEU A 1 92 ? 11.171 1.159 1.930 1.00 97.25 92 LEU A N 1
ATOM 721 C CA . LEU A 1 92 ? 11.353 -0.038 1.117 1.00 97.25 92 LEU A CA 1
ATOM 722 C C . LEU A 1 92 ? 11.035 0.251 -0.352 1.00 97.25 92 LEU A C 1
ATOM 724 O O . LEU A 1 92 ? 11.796 -0.157 -1.219 1.00 97.25 92 LEU A O 1
ATOM 728 N N . SER A 1 93 ? 9.975 1.009 -0.644 1.00 97.88 93 SER A N 1
ATOM 729 C CA . SER A 1 93 ? 9.646 1.441 -2.008 1.00 97.88 93 SER A CA 1
ATOM 730 C C . SER A 1 93 ? 10.826 2.162 -2.665 1.00 97.88 93 SER A C 1
ATOM 732 O O . SER A 1 93 ? 11.238 1.780 -3.758 1.00 97.88 93 SER A O 1
ATOM 734 N N . LEU A 1 94 ? 11.437 3.138 -1.980 1.00 98.00 94 LEU A N 1
ATOM 735 C CA . LEU A 1 94 ? 12.614 3.850 -2.491 1.00 98.00 94 LEU A CA 1
ATOM 736 C C . LEU A 1 94 ? 13.791 2.912 -2.767 1.00 98.00 94 LEU A C 1
ATOM 738 O O . LEU A 1 94 ? 14.431 3.028 -3.813 1.00 98.00 94 LEU A O 1
ATOM 742 N N . GLN A 1 95 ? 14.067 1.983 -1.851 1.00 98.19 95 GLN A N 1
ATOM 743 C CA . GLN A 1 95 ? 15.132 0.999 -2.019 1.00 98.19 95 GLN A CA 1
ATOM 744 C C . GLN A 1 95 ? 14.872 0.079 -3.221 1.00 98.19 95 GLN A C 1
ATOM 746 O O . GLN A 1 95 ? 15.761 -0.112 -4.050 1.00 98.19 95 GLN A O 1
ATOM 751 N N . LEU A 1 96 ? 13.661 -0.469 -3.346 1.00 98.44 96 LEU A N 1
ATOM 752 C CA . LEU A 1 96 ? 13.310 -1.375 -4.440 1.00 98.44 96 LEU A CA 1
ATOM 753 C C . LEU A 1 96 ? 13.328 -0.659 -5.792 1.00 98.44 96 LEU A C 1
ATOM 755 O O . LEU A 1 96 ? 13.819 -1.218 -6.768 1.00 98.44 96 LEU A O 1
ATOM 759 N N . TRP A 1 97 ? 12.870 0.593 -5.856 1.00 98.25 97 TRP A N 1
ATOM 760 C CA . TRP A 1 97 ? 12.969 1.400 -7.073 1.00 98.25 97 TRP A CA 1
ATOM 761 C C . TRP A 1 97 ? 14.406 1.705 -7.462 1.00 98.25 97 TRP A C 1
ATOM 763 O O . TRP A 1 97 ? 14.733 1.654 -8.645 1.00 98.25 97 TRP A O 1
ATOM 773 N N . HIS A 1 98 ? 15.271 1.986 -6.488 1.00 97.56 98 HIS A N 1
ATOM 774 C CA . HIS A 1 98 ? 16.691 2.168 -6.749 1.00 97.56 98 HIS A CA 1
ATOM 775 C C . HIS A 1 98 ? 17.309 0.911 -7.376 1.00 97.56 98 HIS A C 1
ATOM 777 O O . HIS A 1 98 ? 17.940 0.996 -8.430 1.00 97.56 98 HIS A O 1
ATOM 783 N N . MET A 1 99 ? 17.060 -0.259 -6.778 1.00 97.56 99 MET A N 1
ATOM 784 C CA . MET A 1 99 ? 17.530 -1.546 -7.300 1.00 97.56 99 MET A CA 1
ATOM 785 C C . MET A 1 99 ? 16.980 -1.824 -8.704 1.00 97.56 99 MET A C 1
ATOM 787 O O . MET A 1 99 ? 17.722 -2.210 -9.607 1.00 97.56 99 MET A O 1
ATOM 791 N N . ALA A 1 100 ? 15.688 -1.580 -8.913 1.00 97.88 100 ALA A N 1
ATOM 792 C CA . ALA A 1 100 ? 15.030 -1.795 -10.192 1.00 97.88 100 ALA A CA 1
ATOM 793 C C . ALA A 1 100 ? 15.557 -0.865 -11.298 1.00 97.88 100 ALA A C 1
ATOM 795 O O . ALA A 1 100 ? 15.772 -1.295 -12.432 1.00 97.88 100 ALA A O 1
ATOM 796 N N . ALA A 1 101 ? 15.813 0.402 -10.967 1.00 96.69 101 ALA A N 1
ATOM 797 C CA . ALA A 1 101 ? 16.382 1.384 -11.883 1.00 96.69 101 ALA A CA 1
ATOM 798 C C . ALA A 1 101 ? 17.822 1.033 -12.288 1.00 96.69 101 ALA A C 1
ATOM 800 O O . ALA A 1 101 ? 18.178 1.177 -13.457 1.00 96.69 101 ALA A O 1
ATOM 801 N N . GLN A 1 102 ? 18.637 0.531 -11.355 1.00 94.25 102 GLN A N 1
ATOM 802 C CA . GLN A 1 102 ? 19.992 0.062 -11.658 1.00 94.25 102 GLN A CA 1
ATOM 803 C C . GLN A 1 102 ? 19.990 -1.131 -12.622 1.00 94.25 102 GLN A C 1
ATOM 805 O O . GLN A 1 102 ? 20.827 -1.192 -13.520 1.00 94.25 102 GLN A O 1
ATOM 810 N N . GLN A 1 103 ? 19.030 -2.050 -12.482 1.00 95.00 103 GLN A N 1
ATOM 811 C CA . GLN A 1 103 ? 18.8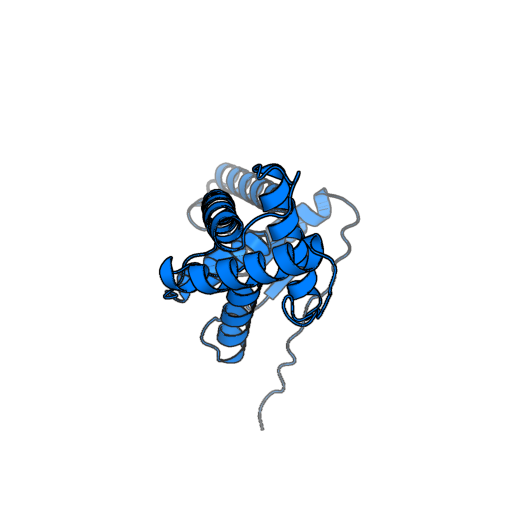95 -3.208 -13.374 1.00 95.00 103 GLN A CA 1
ATOM 812 C C . GLN A 1 103 ? 18.395 -2.835 -14.779 1.00 95.00 103 GLN A C 1
ATOM 814 O O . GLN A 1 103 ? 18.781 -3.467 -15.759 1.00 95.00 103 GLN A O 1
ATOM 819 N N . ALA A 1 104 ? 17.568 -1.793 -14.900 1.00 93.62 104 ALA A N 1
ATOM 820 C CA . ALA A 1 104 ? 16.943 -1.398 -16.163 1.00 93.62 104 ALA A CA 1
ATOM 821 C C . ALA A 1 104 ? 17.873 -0.681 -17.166 1.00 93.62 104 ALA A 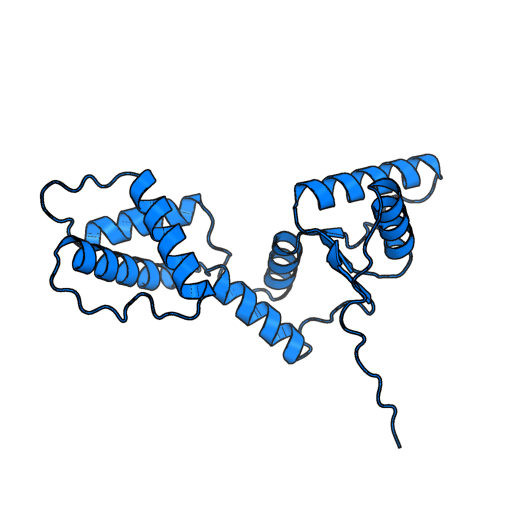C 1
ATOM 823 O O . ALA A 1 104 ? 17.452 -0.464 -18.304 1.00 93.62 104 ALA A O 1
ATOM 824 N N . VAL A 1 105 ? 19.106 -0.345 -16.759 1.00 87.75 105 VAL A N 1
ATOM 825 C CA . VAL A 1 105 ? 20.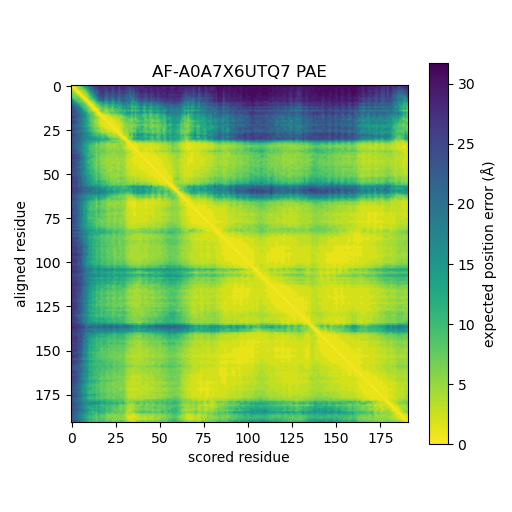106 0.472 -17.479 1.00 87.75 105 VAL A CA 1
ATOM 826 C C . VAL A 1 105 ? 19.558 1.860 -17.869 1.00 87.75 105 VAL A C 1
ATOM 828 O O . VAL A 1 105 ? 18.804 1.982 -18.838 1.00 87.75 105 VAL A O 1
ATOM 831 N N . PRO A 1 106 ? 19.922 2.936 -17.146 1.00 92.50 106 PRO A N 1
ATOM 832 C CA . PRO A 1 106 ? 19.412 4.271 -17.439 1.00 92.50 106 PRO A CA 1
ATOM 833 C C . PRO A 1 106 ? 19.914 4.795 -18.797 1.00 92.50 106 PRO A C 1
ATOM 835 O O . PRO A 1 106 ? 21.060 4.537 -19.173 1.00 92.50 106 PRO A O 1
ATOM 838 N N . PRO A 1 107 ? 19.090 5.561 -19.537 1.00 93.44 107 PRO A N 1
ATOM 839 C CA . PRO A 1 107 ? 19.542 6.250 -20.737 1.00 93.44 107 PRO A CA 1
ATOM 840 C C . PRO A 1 107 ? 20.590 7.316 -20.393 1.00 93.44 107 PRO A C 1
ATOM 842 O O . PRO A 1 107 ? 20.616 7.859 -19.286 1.00 93.44 107 PRO A O 1
ATOM 845 N N . THR A 1 108 ? 21.445 7.641 -21.362 1.00 92.31 108 THR A N 1
ATOM 846 C CA . THR A 1 108 ? 22.511 8.636 -21.200 1.00 92.31 108 THR A CA 1
ATOM 847 C C . THR A 1 108 ? 21.958 9.974 -20.705 1.00 92.31 108 THR A C 1
ATOM 849 O O . THR A 1 108 ? 20.990 10.496 -21.255 1.00 92.31 108 THR A O 1
ATOM 852 N N . GLY A 1 109 ? 22.587 10.531 -19.667 1.00 91.31 109 GLY A N 1
ATOM 853 C CA . GLY A 1 109 ? 22.200 11.814 -19.073 1.00 91.3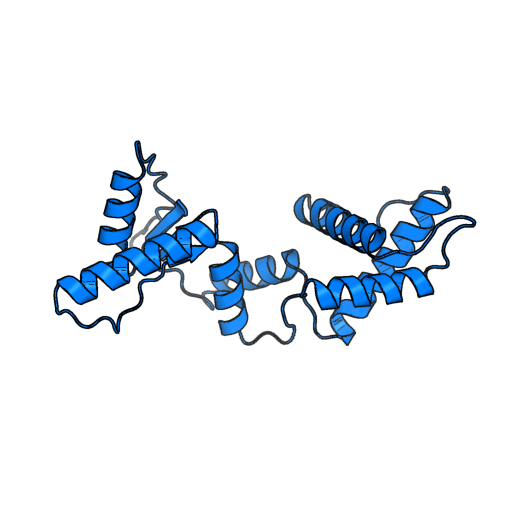1 109 GLY A CA 1
ATOM 854 C C . GLY A 1 109 ? 21.062 11.742 -18.050 1.00 91.31 109 GLY A C 1
ATOM 855 O O . GLY A 1 109 ? 20.732 12.769 -17.462 1.00 91.31 109 GLY A O 1
ATOM 856 N N . LEU A 1 110 ? 20.472 10.565 -17.798 1.00 93.50 110 LEU A N 1
ATOM 857 C CA . LEU A 1 110 ? 19.495 10.401 -16.722 1.00 93.50 110 LEU A CA 1
ATOM 858 C C . LEU A 1 110 ? 20.194 10.154 -15.381 1.00 93.50 110 LEU A C 1
ATOM 860 O O . LEU A 1 110 ? 20.823 9.116 -15.179 1.00 93.50 110 LEU A O 1
ATOM 864 N N . ASN A 1 111 ? 20.007 11.078 -14.439 1.00 93.25 111 ASN A N 1
ATOM 865 C CA . ASN A 1 111 ? 20.475 10.911 -13.067 1.00 93.25 111 ASN A CA 1
ATOM 866 C C . ASN A 1 111 ? 19.471 10.093 -12.246 1.00 93.25 111 ASN A C 1
ATOM 868 O O . ASN A 1 111 ? 18.275 10.390 -12.206 1.00 93.25 111 ASN A O 1
ATOM 872 N N . LEU A 1 112 ? 19.974 9.055 -11.579 1.00 95.00 112 LEU A N 1
ATOM 873 C CA . LEU A 1 112 ? 19.186 8.170 -10.730 1.00 95.00 112 LEU A CA 1
ATOM 874 C C . LEU A 1 112 ? 19.156 8.694 -9.289 1.00 95.00 112 LEU A C 1
ATOM 876 O O . LEU A 1 112 ? 20.041 8.402 -8.487 1.00 95.00 112 LEU A O 1
ATOM 880 N N . GLU A 1 113 ? 18.115 9.454 -8.957 1.00 95.50 113 GLU A N 1
ATOM 881 C CA . GLU A 1 113 ? 17.959 10.107 -7.653 1.00 95.50 113 GLU A CA 1
ATOM 882 C C . GLU A 1 113 ? 16.658 9.702 -6.938 1.00 95.50 113 GLU A C 1
ATOM 884 O O . GLU A 1 113 ? 15.684 9.314 -7.588 1.00 95.50 113 GLU A O 1
ATOM 889 N N . PRO A 1 114 ? 16.576 9.848 -5.598 1.00 95.56 114 PRO A N 1
ATOM 890 C CA . PRO A 1 114 ? 15.374 9.501 -4.835 1.00 95.56 114 PRO A CA 1
ATOM 891 C C . PRO A 1 114 ? 14.081 10.176 -5.316 1.00 95.56 114 PRO A C 1
ATOM 893 O O . PRO A 1 114 ? 12.999 9.604 -5.183 1.00 95.56 114 PRO A O 1
ATOM 896 N N . SER A 1 115 ? 14.168 11.385 -5.877 1.00 96.44 115 SER A N 1
ATOM 897 C CA . SER A 1 115 ? 13.026 12.115 -6.440 1.00 96.44 115 SER A CA 1
ATOM 898 C C . SER A 1 115 ? 12.395 11.373 -7.626 1.00 96.44 115 SER A C 1
ATOM 900 O O . SER A 1 115 ? 11.169 11.262 -7.689 1.00 96.44 115 SER A O 1
ATOM 902 N N . LEU A 1 116 ? 13.217 10.798 -8.511 1.00 96.12 116 LEU A N 1
ATOM 903 C CA . LEU A 1 116 ? 12.774 9.989 -9.646 1.00 96.12 116 LEU A CA 1
ATOM 904 C C . LEU A 1 116 ? 12.018 8.746 -9.167 1.00 96.12 116 LEU A C 1
ATOM 906 O O . LEU A 1 116 ? 10.941 8.452 -9.677 1.00 96.12 116 LEU A O 1
ATOM 910 N N . TYR A 1 117 ? 12.528 8.054 -8.147 1.00 97.44 117 TYR A N 1
ATOM 911 C CA . TYR A 1 117 ? 11.881 6.857 -7.597 1.00 97.44 117 TYR A CA 1
ATOM 912 C C . TYR A 1 117 ? 10.496 7.161 -7.021 1.00 97.44 117 TYR A C 1
ATOM 914 O O . TYR A 1 117 ? 9.552 6.412 -7.254 1.00 97.44 117 TYR A O 1
ATOM 922 N N . ARG A 1 118 ? 10.336 8.302 -6.336 1.00 96.81 118 ARG A N 1
ATOM 923 C CA . ARG A 1 118 ? 9.016 8.749 -5.857 1.00 96.81 118 ARG A CA 1
ATOM 924 C C . ARG A 1 118 ? 8.055 9.022 -7.008 1.00 96.81 118 ARG A C 1
ATOM 926 O O . ARG A 1 118 ? 6.892 8.645 -6.923 1.00 96.81 118 ARG A O 1
ATOM 933 N N . GLN A 1 119 ? 8.529 9.656 -8.082 1.00 96.56 119 GLN A N 1
ATOM 934 C CA . GLN A 1 119 ? 7.709 9.902 -9.273 1.00 96.56 119 GLN A CA 1
ATOM 935 C C . GLN A 1 119 ? 7.300 8.596 -9.962 1.00 96.56 119 GLN A C 1
ATOM 937 O O . GLN A 1 119 ? 6.162 8.474 -10.414 1.00 96.56 119 GLN A O 1
ATOM 942 N N . MET A 1 120 ? 8.204 7.616 -10.023 1.00 97.00 120 MET A N 1
ATOM 943 C CA . MET A 1 120 ? 7.915 6.287 -10.562 1.00 97.00 120 MET A CA 1
ATOM 944 C C . MET A 1 120 ? 6.885 5.542 -9.710 1.00 97.00 120 MET A C 1
ATOM 946 O O . MET A 1 120 ? 5.907 5.054 -10.268 1.00 97.00 120 MET A O 1
ATOM 950 N N . GLN A 1 121 ? 7.031 5.545 -8.378 1.00 97.62 121 GLN A N 1
ATOM 951 C CA . GLN A 1 121 ? 6.033 4.985 -7.459 1.00 97.62 121 GLN A CA 1
ATOM 952 C C . GLN A 1 121 ? 4.665 5.647 -7.649 1.00 97.62 121 GLN A C 1
ATOM 954 O O . GLN A 1 121 ? 3.667 4.953 -7.807 1.00 97.62 121 GLN A O 1
ATOM 959 N N . PHE A 1 122 ? 4.618 6.981 -7.681 1.00 95.88 122 PHE A N 1
ATOM 960 C CA . PHE A 1 122 ? 3.372 7.726 -7.861 1.00 95.88 122 PHE A CA 1
ATOM 961 C C . PHE A 1 122 ? 2.697 7.403 -9.199 1.00 95.88 122 PHE A C 1
ATOM 963 O O . PHE A 1 122 ? 1.488 7.194 -9.255 1.00 95.88 122 PHE A O 1
ATOM 970 N N . SER A 1 123 ? 3.483 7.322 -10.276 1.00 95.38 123 SER A N 1
ATOM 971 C CA . SER A 1 123 ? 2.969 6.973 -11.605 1.00 95.38 123 SER A CA 1
ATOM 972 C C . SER A 1 123 ? 2.427 5.544 -11.637 1.00 95.38 123 SER A C 1
ATOM 974 O O . SER A 1 123 ? 1.360 5.313 -12.195 1.00 95.38 123 SER A O 1
ATOM 976 N N . LEU A 1 124 ? 3.133 4.593 -11.013 1.00 96.38 124 LEU A N 1
ATOM 977 C CA . LEU A 1 124 ? 2.677 3.210 -10.889 1.00 96.38 124 LEU A CA 1
ATOM 978 C C . LEU A 1 124 ? 1.351 3.133 -10.122 1.00 96.38 124 LEU A C 1
ATOM 980 O O . LEU A 1 124 ? 0.406 2.519 -10.603 1.00 96.38 124 LEU A O 1
ATOM 984 N N . GLU A 1 125 ? 1.259 3.778 -8.958 1.00 94.56 125 GLU A N 1
ATOM 985 C CA . GLU A 1 125 ? 0.033 3.800 -8.153 1.00 94.56 125 GLU A CA 1
ATOM 986 C C . GLU A 1 125 ? -1.146 4.415 -8.914 1.00 94.56 125 GLU A C 1
ATOM 988 O O . GLU A 1 125 ? -2.248 3.874 -8.864 1.00 94.56 125 GLU A O 1
ATOM 993 N N . ALA A 1 126 ? -0.919 5.502 -9.657 1.00 93.94 126 ALA A N 1
ATOM 994 C CA . ALA A 1 126 ? -1.947 6.119 -10.489 1.00 93.94 126 ALA A CA 1
ATOM 995 C C . ALA A 1 126 ? -2.466 5.151 -11.565 1.00 93.94 126 ALA A C 1
ATOM 997 O O . ALA A 1 126 ? -3.674 4.983 -11.702 1.00 93.94 126 ALA A O 1
ATOM 998 N N . LEU A 1 127 ? -1.570 4.463 -12.279 1.00 94.25 127 LEU A N 1
ATOM 999 C CA . LEU A 1 127 ? -1.957 3.479 -13.295 1.00 94.25 127 LEU A CA 1
ATOM 1000 C C . LEU A 1 127 ? -2.759 2.321 -12.688 1.00 94.25 127 LEU A C 1
ATOM 1002 O O . LEU A 1 127 ? -3.802 1.952 -13.222 1.00 94.25 127 LEU A O 1
ATOM 1006 N N . LEU A 1 128 ? -2.313 1.789 -11.548 1.00 93.56 128 LEU A N 1
ATOM 1007 C CA . LEU A 1 128 ? -2.995 0.686 -10.869 1.00 93.56 128 LEU A CA 1
ATOM 1008 C C . LEU A 1 128 ? -4.380 1.085 -10.346 1.00 93.56 128 LEU A C 1
ATOM 1010 O O . LEU A 1 128 ? -5.313 0.288 -10.440 1.00 93.56 128 LEU A O 1
ATOM 1014 N N . ASN A 1 129 ? -4.533 2.310 -9.835 1.00 90.06 129 ASN A N 1
ATOM 1015 C CA . ASN A 1 129 ? -5.830 2.834 -9.398 1.00 90.06 129 ASN A CA 1
ATOM 1016 C C . ASN A 1 129 ? -6.818 2.951 -10.568 1.00 90.06 129 ASN A C 1
ATOM 1018 O O . ASN A 1 129 ? -7.986 2.596 -10.419 1.00 90.06 129 ASN A O 1
ATOM 1022 N N . GLU A 1 130 ? -6.334 3.357 -11.742 1.00 92.25 130 GLU A N 1
ATOM 1023 C CA . GLU A 1 130 ? -7.119 3.427 -12.983 1.00 92.25 130 GLU A CA 1
ATOM 1024 C C . GLU A 1 130 ? -7.269 2.064 -13.688 1.00 92.25 130 GLU A C 1
ATOM 1026 O O . GLU A 1 130 ? -7.811 1.985 -14.789 1.00 92.25 130 GLU A O 1
ATOM 1031 N N . LYS A 1 131 ? -6.805 0.968 -13.065 1.00 92.00 131 LYS A N 1
ATOM 1032 C CA . LYS A 1 131 ? -6.822 -0.399 -13.624 1.00 92.00 131 LYS A CA 1
ATOM 1033 C C . LYS A 1 131 ? -6.115 -0.509 -14.983 1.00 92.00 131 LYS A C 1
ATOM 1035 O O . LYS A 1 131 ? -6.467 -1.355 -15.805 1.00 92.00 131 LYS A O 1
ATOM 1040 N N . LEU A 1 132 ? -5.115 0.335 -15.213 1.00 92.88 132 LEU A N 1
ATOM 1041 C CA . LEU A 1 132 ? -4.277 0.311 -16.404 1.00 92.88 132 LEU A CA 1
ATOM 1042 C C . LEU A 1 132 ? -3.059 -0.578 -16.161 1.00 92.88 132 LEU A C 1
ATOM 1044 O O . LEU A 1 132 ? -2.434 -0.517 -15.102 1.00 92.88 132 LEU A O 1
ATOM 1048 N N . ASP A 1 133 ? -2.705 -1.388 -17.158 1.00 92.19 133 ASP A N 1
ATOM 1049 C CA . ASP A 1 133 ? -1.495 -2.206 -17.103 1.00 92.19 133 ASP A CA 1
ATOM 1050 C C . ASP A 1 133 ? -0.249 -1.304 -17.220 1.00 92.19 133 ASP A C 1
ATOM 1052 O O . ASP A 1 133 ? -0.036 -0.682 -18.270 1.00 92.19 133 ASP A O 1
ATOM 1056 N N . PRO A 1 134 ? 0.604 -1.228 -16.177 1.00 92.12 134 PRO A N 1
ATOM 1057 C CA . PRO A 1 134 ? 1.795 -0.387 -16.203 1.00 92.12 134 PRO A CA 1
ATOM 1058 C C . PRO A 1 134 ? 2.866 -0.869 -17.194 1.00 92.12 134 PRO A C 1
ATOM 1060 O O . PRO A 1 134 ? 3.821 -0.137 -17.466 1.00 92.12 134 PRO A O 1
ATOM 1063 N N . LEU A 1 135 ? 2.722 -2.077 -17.745 1.00 93.62 135 LEU A N 1
ATOM 1064 C CA . LEU A 1 135 ? 3.670 -2.703 -18.662 1.00 93.62 135 LEU A CA 1
ATOM 1065 C C . LEU A 1 135 ? 3.176 -2.745 -20.113 1.00 93.62 135 LEU A C 1
ATOM 1067 O O . LEU A 1 135 ? 3.958 -3.103 -20.993 1.00 93.62 135 LEU A O 1
ATOM 1071 N N . ALA A 1 136 ? 1.938 -2.336 -20.399 1.00 87.88 136 ALA A N 1
ATOM 1072 C CA . ALA A 1 136 ? 1.345 -2.463 -21.733 1.00 87.88 136 ALA A CA 1
ATOM 1073 C C . ALA A 1 136 ? 1.983 -1.561 -22.809 1.00 87.88 136 ALA A C 1
ATOM 1075 O O . ALA A 1 136 ? 1.861 -1.833 -24.003 1.00 87.88 136 ALA A O 1
ATOM 1076 N N . SER A 1 137 ? 2.654 -0.471 -22.422 1.00 76.50 137 SER A N 1
ATOM 1077 C CA . SER A 1 137 ? 3.164 0.515 -23.383 1.00 76.50 137 SER A CA 1
ATOM 1078 C C . SER A 1 137 ? 4.402 0.018 -24.134 1.00 76.50 137 SER A C 1
ATOM 1080 O O . SER A 1 137 ? 5.471 -0.152 -23.553 1.00 76.50 137 SER A O 1
ATOM 1082 N N . GLN A 1 138 ? 4.284 -0.149 -25.453 1.00 75.94 138 GLN A N 1
ATOM 1083 C CA . GLN A 1 138 ? 5.412 -0.435 -26.342 1.00 75.94 138 GLN A CA 1
ATOM 1084 C C . GLN A 1 138 ? 5.915 0.864 -26.974 1.00 75.94 138 GLN A C 1
ATOM 1086 O O . GLN A 1 138 ? 5.552 1.226 -28.090 1.00 75.94 138 GLN A O 1
ATOM 1091 N N . SER A 1 139 ? 6.740 1.601 -26.233 1.00 84.00 139 SER A N 1
ATOM 1092 C CA . SER A 1 139 ? 7.393 2.804 -26.750 1.00 84.00 139 SER A CA 1
ATOM 1093 C C . SER A 1 139 ? 8.803 2.496 -27.249 1.00 84.00 139 SER A C 1
ATOM 1095 O O . SER A 1 139 ? 9.542 1.712 -26.650 1.00 84.00 139 SER A O 1
ATOM 1097 N N . GLU A 1 140 ? 9.214 3.152 -28.331 1.00 86.94 140 GLU A N 1
ATOM 1098 C CA . GLU A 1 140 ? 10.606 3.123 -28.795 1.00 86.94 140 GLU A CA 1
ATOM 1099 C C . GLU A 1 140 ? 11.492 4.163 -28.102 1.00 86.94 140 GLU A C 1
ATOM 1101 O O . GLU A 1 140 ? 12.717 4.076 -28.158 1.00 86.94 140 GLU A O 1
ATOM 1106 N N . GLN A 1 141 ? 10.883 5.119 -27.395 1.00 91.75 141 GLN A N 1
ATOM 1107 C CA . GLN A 1 141 ? 11.603 6.191 -26.719 1.00 91.75 141 GLN A CA 1
ATOM 1108 C C . GLN A 1 141 ? 12.457 5.624 -25.567 1.00 91.75 141 GLN A C 1
ATOM 1110 O O . GLN A 1 141 ? 11.914 4.924 -24.702 1.00 91.75 141 GLN A O 1
ATOM 1115 N N . PRO A 1 142 ? 13.766 5.949 -25.484 1.00 92.31 142 PRO A N 1
ATOM 1116 C CA . PRO A 1 142 ? 14.672 5.369 -24.487 1.00 92.31 142 PRO A CA 1
ATOM 1117 C C . PRO A 1 142 ? 14.184 5.515 -23.041 1.00 92.31 142 PRO A C 1
ATOM 1119 O O . PRO A 1 142 ? 14.228 4.558 -22.269 1.00 92.31 142 PRO A O 1
ATOM 1122 N N . LEU A 1 143 ? 13.656 6.689 -22.682 1.00 92.56 143 LEU A N 1
ATOM 1123 C CA . LEU A 1 143 ? 13.143 6.954 -21.336 1.00 92.56 143 LEU A CA 1
ATOM 1124 C C . LEU A 1 143 ? 11.897 6.120 -21.007 1.00 92.56 143 LEU A C 1
ATOM 1126 O O . LEU A 1 143 ? 11.752 5.643 -19.883 1.00 92.56 143 LEU A O 1
ATOM 1130 N N . ALA A 1 144 ? 11.004 5.931 -21.979 1.00 91.88 144 ALA A N 1
ATOM 1131 C CA . ALA A 1 144 ? 9.802 5.130 -21.789 1.00 91.88 144 ALA A CA 1
ATOM 1132 C C . ALA A 1 144 ? 10.154 3.643 -21.614 1.00 91.88 144 ALA A C 1
ATOM 1134 O O . ALA A 1 144 ? 9.665 3.013 -20.677 1.00 91.88 144 ALA A O 1
ATOM 1135 N N . ARG A 1 145 ? 11.086 3.116 -22.425 1.00 92.81 145 ARG A N 1
ATOM 1136 C CA . ARG A 1 145 ? 11.619 1.750 -22.263 1.00 92.81 145 ARG A CA 1
ATOM 1137 C C . ARG A 1 145 ? 12.289 1.549 -20.909 1.00 92.81 145 ARG A C 1
ATOM 1139 O O . ARG A 1 145 ? 12.050 0.537 -20.254 1.00 92.81 145 ARG A O 1
ATOM 1146 N N . PHE A 1 146 ? 13.097 2.513 -20.471 1.00 95.00 146 PHE A N 1
ATOM 1147 C CA . PHE A 1 146 ? 13.710 2.483 -19.144 1.00 95.00 146 PHE A CA 1
ATOM 1148 C C . PHE A 1 146 ? 12.651 2.406 -18.038 1.00 95.00 146 PHE A C 1
ATOM 1150 O O . PHE A 1 146 ? 12.728 1.526 -17.185 1.00 95.00 146 PHE A O 1
ATOM 1157 N N . ARG A 1 147 ? 11.628 3.273 -18.075 1.00 95.00 147 ARG A N 1
ATOM 1158 C CA . ARG A 1 147 ? 10.549 3.279 -17.073 1.00 95.00 147 ARG A CA 1
ATOM 1159 C C . ARG A 1 147 ? 9.783 1.960 -17.040 1.00 95.00 147 ARG A C 1
ATOM 1161 O O . ARG A 1 147 ? 9.532 1.447 -15.954 1.00 95.00 147 ARG A O 1
ATOM 1168 N N . GLN A 1 148 ? 9.454 1.398 -18.200 1.00 94.88 148 GLN A N 1
ATOM 1169 C CA . GLN A 1 148 ? 8.775 0.106 -18.300 1.00 94.88 148 GLN A CA 1
ATOM 1170 C C . GLN A 1 148 ? 9.627 -1.022 -17.701 1.00 94.88 148 GLN A C 1
ATOM 1172 O O . GLN A 1 148 ? 9.150 -1.763 -16.846 1.00 94.88 148 GLN A O 1
ATOM 1177 N N . ARG A 1 149 ? 10.909 -1.117 -18.081 1.00 95.75 149 ARG A N 1
ATOM 1178 C CA . ARG A 1 149 ? 11.834 -2.130 -17.546 1.00 95.75 149 ARG A CA 1
ATOM 1179 C C . ARG A 1 149 ? 12.029 -1.984 -16.045 1.00 95.75 149 ARG A C 1
ATOM 1181 O O . ARG A 1 149 ? 11.923 -2.965 -15.321 1.00 95.75 149 ARG A O 1
ATOM 1188 N N . ALA A 1 150 ? 12.269 -0.769 -15.565 1.00 97.25 150 ALA A N 1
ATOM 1189 C CA . ALA A 1 150 ? 12.416 -0.516 -14.139 1.00 97.25 150 ALA A CA 1
ATOM 1190 C C . ALA A 1 150 ? 11.123 -0.858 -13.382 1.00 97.25 150 ALA A C 1
ATOM 1192 O O . ALA A 1 150 ? 11.185 -1.444 -12.310 1.00 97.25 150 ALA A O 1
ATOM 1193 N N . THR A 1 151 ? 9.948 -0.587 -13.955 1.00 97.56 151 THR A N 1
ATOM 1194 C CA . THR A 1 151 ? 8.665 -1.003 -13.363 1.00 97.56 151 THR A CA 1
ATOM 1195 C C . THR A 1 151 ? 8.540 -2.523 -13.307 1.00 97.56 151 THR A C 1
ATOM 1197 O O . THR A 1 151 ? 8.194 -3.065 -12.263 1.00 97.56 151 THR A O 1
ATOM 1200 N N . GLN A 1 152 ? 8.902 -3.228 -14.381 1.00 97.19 152 GLN A N 1
ATOM 1201 C CA . GLN A 1 152 ? 8.933 -4.690 -14.394 1.00 97.19 152 GLN A CA 1
ATOM 1202 C C . GLN A 1 152 ? 9.864 -5.249 -13.310 1.00 97.19 152 GLN A C 1
ATOM 1204 O O . GLN A 1 152 ? 9.473 -6.144 -12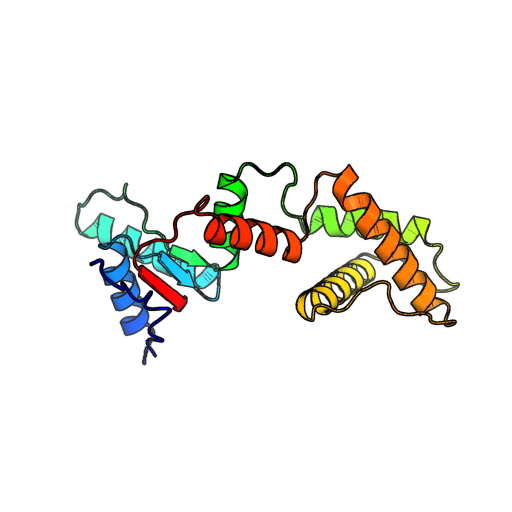.564 1.00 97.19 152 GLN A O 1
ATOM 1209 N N . HIS A 1 153 ? 11.088 -4.723 -13.205 1.00 98.12 153 HIS A N 1
ATOM 1210 C CA . HIS A 1 153 ? 12.047 -5.140 -12.181 1.00 98.12 153 HIS A CA 1
ATOM 1211 C C . HIS A 1 153 ? 11.515 -4.867 -10.773 1.00 98.12 153 HIS A C 1
ATOM 1213 O O . HIS A 1 153 ? 11.604 -5.737 -9.913 1.00 98.12 153 HIS A O 1
ATOM 1219 N N . PHE A 1 154 ? 10.909 -3.702 -10.548 1.00 98.38 154 PHE A N 1
ATOM 1220 C CA . PHE A 1 154 ? 10.302 -3.349 -9.270 1.00 98.38 154 PHE A CA 1
ATOM 1221 C C . PHE A 1 154 ? 9.193 -4.334 -8.878 1.00 98.38 154 PHE A C 1
ATOM 1223 O O . PHE A 1 154 ? 9.223 -4.880 -7.776 1.00 98.38 154 PHE A O 1
ATOM 1230 N N . LEU A 1 155 ? 8.264 -4.628 -9.793 1.00 97.56 155 LEU A N 1
ATOM 1231 C CA . LEU A 1 155 ? 7.185 -5.590 -9.551 1.00 97.56 155 LEU A CA 1
ATOM 1232 C C . LEU A 1 155 ? 7.729 -6.996 -9.255 1.00 97.56 155 LEU A C 1
ATOM 1234 O O . LEU A 1 155 ? 7.220 -7.673 -8.368 1.00 97.56 155 LEU A O 1
ATOM 1238 N N . ASN A 1 156 ? 8.811 -7.408 -9.922 1.00 97.81 156 ASN A N 1
ATOM 1239 C CA . ASN A 1 156 ? 9.462 -8.699 -9.678 1.00 97.81 156 ASN A CA 1
ATOM 1240 C C . ASN A 1 156 ? 10.198 -8.773 -8.329 1.00 97.81 156 ASN A C 1
ATOM 1242 O O . ASN A 1 156 ? 10.428 -9.873 -7.819 1.00 97.81 156 ASN A O 1
ATOM 1246 N N . LEU A 1 157 ? 10.592 -7.633 -7.754 1.00 98.19 157 LEU A N 1
ATOM 1247 C CA . LEU A 1 157 ? 11.227 -7.574 -6.436 1.00 98.19 157 LEU A CA 1
ATOM 1248 C C . LEU A 1 157 ? 10.202 -7.699 -5.302 1.00 98.19 157 LEU A C 1
ATOM 1250 O O . LEU A 1 157 ? 10.534 -8.255 -4.259 1.00 98.19 157 LEU A O 1
ATOM 1254 N N . LEU A 1 158 ? 8.961 -7.235 -5.483 1.00 97.81 158 LEU A N 1
ATOM 1255 C CA . LEU A 1 158 ? 7.951 -7.219 -4.415 1.00 97.81 158 LEU A CA 1
ATOM 1256 C C . LEU A 1 158 ? 7.757 -8.583 -3.716 1.00 97.81 158 LEU A C 1
ATOM 1258 O O . LEU A 1 158 ? 7.875 -8.620 -2.487 1.00 97.81 158 LEU A O 1
ATOM 1262 N N . PRO A 1 159 ? 7.572 -9.718 -4.429 1.00 97.00 159 PRO A N 1
ATOM 1263 C CA . PRO A 1 159 ? 7.419 -11.022 -3.780 1.00 97.00 159 PRO A CA 1
ATOM 1264 C C . PRO A 1 159 ? 8.675 -11.472 -3.024 1.00 97.00 159 PRO A C 1
ATOM 1266 O O . PRO A 1 159 ? 8.571 -12.096 -1.972 1.00 97.00 159 PRO A O 1
ATOM 1269 N N . GLN A 1 160 ? 9.866 -11.120 -3.520 1.00 97.00 160 GLN A N 1
ATOM 1270 C CA . GLN A 1 160 ? 11.146 -11.495 -2.900 1.00 97.00 160 GLN A CA 1
ATOM 1271 C C . GLN A 1 160 ? 11.325 -10.837 -1.528 1.00 97.00 160 GLN A C 1
ATOM 1273 O O . GLN A 1 160 ? 11.938 -11.410 -0.632 1.00 97.00 160 GLN A O 1
ATOM 1278 N N . TYR A 1 161 ? 10.755 -9.643 -1.361 1.00 97.50 161 TYR A N 1
ATOM 1279 C CA . TYR A 1 161 ? 10.770 -8.885 -0.111 1.00 97.50 161 TYR A CA 1
ATOM 1280 C C . TYR A 1 161 ? 9.477 -9.033 0.697 1.00 97.50 161 TYR A C 1
ATOM 1282 O O . TYR A 1 161 ? 9.294 -8.297 1.673 1.00 97.50 161 TYR A O 1
ATOM 1290 N N . GLN A 1 162 ? 8.596 -9.960 0.293 1.00 97.38 162 GLN A N 1
ATOM 1291 C CA . GLN A 1 162 ? 7.282 -10.186 0.898 1.00 97.38 162 GLN A CA 1
ATOM 1292 C C . GLN A 1 162 ? 6.527 -8.862 1.079 1.00 97.38 162 GLN A C 1
ATOM 1294 O O . GLN A 1 162 ? 6.012 -8.571 2.154 1.00 97.38 162 GLN A O 1
ATOM 1299 N N . ALA A 1 163 ? 6.536 -8.011 0.054 1.00 97.25 163 ALA A N 1
ATOM 1300 C CA . ALA A 1 163 ? 5.925 -6.690 0.089 1.00 97.25 163 ALA A CA 1
ATOM 1301 C C . ALA A 1 163 ? 4.707 -6.636 -0.837 1.00 97.25 163 ALA A C 1
ATOM 1303 O O . ALA A 1 163 ? 4.765 -7.109 -1.968 1.00 97.25 163 ALA A O 1
ATOM 1304 N N . ALA A 1 164 ? 3.625 -6.024 -0.364 1.00 96.44 164 ALA A N 1
ATOM 1305 C CA . ALA A 1 164 ? 2.382 -5.853 -1.108 1.00 96.44 164 ALA A CA 1
ATOM 1306 C C . ALA A 1 164 ? 2.129 -4.376 -1.429 1.00 96.44 164 ALA A C 1
ATOM 1308 O O . ALA A 1 164 ? 2.335 -3.492 -0.585 1.00 96.44 164 ALA A O 1
ATOM 1309 N N . LEU A 1 165 ? 1.654 -4.104 -2.646 1.00 96.06 165 LEU A N 1
ATOM 1310 C CA . LEU A 1 165 ? 1.187 -2.775 -3.026 1.00 96.06 165 LEU A CA 1
ATOM 1311 C C . LEU A 1 165 ? -0.151 -2.467 -2.363 1.00 96.06 165 LEU A C 1
ATOM 1313 O O . LEU A 1 165 ? -0.925 -3.356 -2.016 1.00 96.06 165 LEU A O 1
ATOM 1317 N N . TRP A 1 166 ? -0.459 -1.177 -2.248 1.00 93.62 166 TRP A N 1
ATOM 1318 C CA . TRP A 1 166 ? -1.746 -0.722 -1.725 1.00 93.62 166 TRP A CA 1
ATOM 1319 C C . TRP A 1 166 ? -2.947 -1.317 -2.477 1.00 93.62 166 TRP A C 1
ATOM 1321 O O . TRP A 1 166 ? -3.927 -1.711 -1.850 1.00 93.62 166 TRP A O 1
ATOM 1331 N N . SER A 1 167 ? -2.857 -1.434 -3.804 1.00 92.81 167 SER A N 1
ATOM 1332 C CA . SER A 1 167 ? -3.903 -2.040 -4.633 1.00 92.81 167 SER A CA 1
ATOM 1333 C C . SER A 1 167 ? -4.152 -3.509 -4.299 1.00 92.81 167 SER A C 1
ATOM 1335 O O . SER A 1 167 ? -5.293 -3.956 -4.354 1.00 92.81 167 SER A O 1
ATOM 1337 N N . ASP A 1 168 ? -3.105 -4.259 -3.958 1.00 93.88 168 ASP A N 1
ATOM 1338 C CA . ASP A 1 168 ? -3.209 -5.693 -3.676 1.00 93.88 168 ASP A CA 1
ATOM 1339 C C . ASP A 1 168 ? -3.769 -5.921 -2.273 1.00 93.88 168 ASP A C 1
ATOM 1341 O O . ASP A 1 168 ? -4.705 -6.695 -2.104 1.00 93.88 168 ASP A O 1
ATOM 1345 N N . ILE A 1 169 ? -3.326 -5.113 -1.306 1.00 95.50 169 ILE A N 1
ATOM 1346 C CA . ILE A 1 169 ? -3.900 -5.057 0.044 1.00 95.50 169 ILE A CA 1
ATOM 1347 C C . ILE A 1 169 ? -5.406 -4.785 -0.012 1.00 95.50 169 ILE A C 1
ATOM 1349 O O . ILE A 1 169 ? -6.185 -5.464 0.653 1.00 95.50 169 ILE A O 1
ATOM 1353 N N . LEU A 1 170 ? -5.833 -3.803 -0.814 1.00 93.38 170 LEU A N 1
ATOM 1354 C CA . LEU A 1 170 ? -7.255 -3.505 -0.986 1.00 93.38 170 LEU A CA 1
ATOM 1355 C C . LEU A 1 170 ? -8.023 -4.696 -1.561 1.00 93.38 170 LEU A C 1
ATOM 1357 O O . LEU A 1 170 ? -9.103 -5.004 -1.067 1.00 93.38 170 LEU A O 1
ATOM 1361 N N . LYS A 1 171 ? -7.478 -5.373 -2.578 1.00 93.00 171 LYS A N 1
ATOM 1362 C CA . LYS A 1 171 ? -8.115 -6.559 -3.167 1.00 93.00 171 LYS A CA 1
ATOM 1363 C C . LYS A 1 171 ? -8.263 -7.681 -2.146 1.00 93.00 171 LYS A C 1
ATOM 1365 O O . LYS A 1 171 ? -9.337 -8.264 -2.069 1.00 93.00 171 LYS A O 1
ATOM 1370 N N . GLU A 1 172 ? -7.226 -7.960 -1.360 1.00 94.56 172 GLU A N 1
ATOM 1371 C CA . GLU A 1 172 ? -7.265 -9.006 -0.334 1.00 94.56 172 GLU A CA 1
ATOM 1372 C C . GLU A 1 172 ? -8.283 -8.693 0.766 1.00 94.56 172 GLU A C 1
ATOM 1374 O O . GLU A 1 172 ? -9.082 -9.555 1.125 1.00 94.56 172 GLU A O 1
ATOM 1379 N N . VAL A 1 173 ? -8.328 -7.446 1.247 1.00 94.50 173 VAL A N 1
ATOM 1380 C CA . VAL A 1 173 ? -9.329 -7.024 2.238 1.00 94.50 173 VAL A CA 1
ATOM 1381 C C . VAL A 1 173 ? -10.746 -7.105 1.664 1.00 94.50 173 VAL A C 1
ATOM 1383 O O . VAL A 1 173 ? -11.634 -7.638 2.326 1.00 94.50 173 VAL A O 1
ATOM 1386 N N . CYS A 1 174 ? -10.977 -6.638 0.432 1.00 93.00 174 CYS A N 1
ATOM 1387 C CA . CYS A 1 174 ? -12.283 -6.766 -0.221 1.00 93.00 174 CYS A CA 1
ATOM 1388 C C . CYS A 1 174 ? -12.695 -8.234 -0.388 1.00 93.00 174 CYS A C 1
ATOM 1390 O O . CYS A 1 174 ? -13.814 -8.593 -0.032 1.00 93.00 174 CYS A O 1
ATOM 1392 N N . ALA A 1 175 ? -11.786 -9.097 -0.847 1.00 93.50 175 ALA A N 1
ATOM 1393 C CA . ALA A 1 175 ? -12.052 -10.525 -0.995 1.00 93.50 175 ALA A CA 1
ATOM 1394 C C . ALA A 1 175 ? -12.365 -11.198 0.353 1.00 93.50 175 ALA A C 1
ATOM 1396 O O . ALA A 1 175 ? -13.255 -12.047 0.436 1.00 93.50 175 ALA A O 1
ATOM 1397 N N . ALA A 1 176 ? -11.681 -10.806 1.432 1.00 93.81 176 ALA A N 1
ATOM 1398 C CA . ALA A 1 176 ? -11.972 -11.291 2.780 1.00 93.81 176 ALA A CA 1
ATOM 1399 C C . ALA A 1 176 ? -13.363 -10.855 3.268 1.00 93.81 176 ALA A C 1
ATOM 1401 O O . ALA A 1 176 ? -14.062 -11.636 3.910 1.00 93.81 176 ALA A O 1
ATOM 1402 N N . ILE A 1 177 ? -13.798 -9.638 2.937 1.00 92.12 177 ILE A N 1
ATOM 1403 C CA . ILE A 1 177 ? -15.154 -9.163 3.247 1.00 92.12 177 ILE A CA 1
ATOM 1404 C C . ILE A 1 177 ? -16.195 -9.965 2.459 1.00 92.12 177 ILE A C 1
ATOM 1406 O O . ILE A 1 177 ? -17.164 -10.458 3.036 1.00 92.12 177 ILE A O 1
ATOM 1410 N N . GLU A 1 178 ? -15.988 -10.133 1.152 1.00 91.75 178 GLU A N 1
ATOM 1411 C CA . GLU A 1 178 ? -16.901 -10.865 0.265 1.00 91.75 178 GLU A CA 1
ATOM 1412 C C . GLU A 1 178 ? -17.048 -12.338 0.672 1.00 91.75 178 GLU A C 1
ATOM 1414 O O . GLU A 1 178 ? -18.147 -12.890 0.639 1.00 91.75 178 GLU A O 1
ATOM 1419 N N . SER A 1 179 ? -15.955 -12.961 1.116 1.00 92.25 179 SER A N 1
ATOM 1420 C CA . SER A 1 179 ? -15.930 -14.346 1.606 1.00 92.25 179 SER A CA 1
ATOM 1421 C C . SER A 1 179 ? -16.347 -14.506 3.073 1.00 92.25 179 SER A C 1
ATOM 1423 O O . SER A 1 179 ? -16.290 -15.616 3.597 1.00 92.25 179 SER A O 1
ATOM 1425 N N . GLN A 1 180 ? -16.773 -13.428 3.744 1.00 87.12 180 GLN A N 1
ATOM 1426 C CA . GLN A 1 180 ? -17.122 -13.397 5.173 1.00 87.12 180 GLN A CA 1
ATOM 1427 C C . GLN A 1 180 ? -15.959 -13.731 6.131 1.00 87.12 180 GLN A C 1
ATOM 1429 O O . GLN A 1 180 ? -16.185 -13.933 7.325 1.00 87.12 180 GLN A O 1
ATOM 1434 N N . GLY A 1 181 ? -14.716 -13.746 5.639 1.00 84.12 181 GLY A N 1
ATOM 1435 C CA . GLY A 1 181 ? -13.503 -13.867 6.453 1.00 84.12 181 GLY A CA 1
ATOM 1436 C C . GLY A 1 181 ? -13.208 -12.616 7.287 1.00 84.12 181 GLY A C 1
ATOM 1437 O O . GLY A 1 181 ? -12.553 -12.710 8.321 1.00 84.12 181 GLY A O 1
ATOM 1438 N N . LEU A 1 182 ? -13.742 -11.459 6.881 1.00 87.62 182 LEU A N 1
ATOM 1439 C CA . LEU A 1 182 ? -13.733 -10.226 7.661 1.00 87.62 182 LEU A CA 1
ATOM 1440 C C . LEU A 1 182 ? -15.160 -9.705 7.835 1.00 87.62 182 LEU A C 1
ATOM 1442 O O . LEU A 1 182 ? -15.845 -9.380 6.864 1.00 87.62 182 LEU A O 1
ATOM 1446 N N . GLN A 1 183 ? -15.617 -9.615 9.083 1.00 84.44 183 GLN A N 1
ATOM 1447 C CA . GLN A 1 183 ? -16.946 -9.090 9.384 1.00 84.44 183 GLN A CA 1
ATOM 1448 C C . GLN A 1 183 ? -16.905 -7.568 9.465 1.00 84.44 183 GLN A C 1
ATOM 1450 O O . GLN A 1 183 ? -16.244 -6.990 10.329 1.00 84.44 183 GLN A O 1
ATOM 1455 N N . LEU A 1 184 ? -17.652 -6.914 8.578 1.00 81.75 184 LEU A N 1
ATOM 1456 C CA . LEU A 1 184 ? -17.895 -5.487 8.707 1.00 81.75 184 LEU A CA 1
ATOM 1457 C C . LEU A 1 184 ? -18.805 -5.217 9.913 1.00 81.75 184 LEU A C 1
ATOM 1459 O O . LEU A 1 184 ? -19.768 -5.958 10.141 1.00 81.75 184 LEU A O 1
ATOM 1463 N N . PRO A 1 185 ? -18.550 -4.143 10.674 1.00 81.31 185 PRO A N 1
ATOM 1464 C CA . PRO A 1 185 ? -19.456 -3.712 11.727 1.00 81.31 185 PRO A CA 1
ATOM 1465 C C . PRO A 1 185 ? -20.852 -3.420 11.173 1.00 81.31 185 PRO A C 1
ATOM 1467 O O . PRO A 1 185 ? -21.008 -3.008 10.023 1.00 81.31 185 PRO A O 1
ATOM 1470 N N . LYS A 1 186 ? -21.880 -3.609 12.012 1.00 77.44 186 LYS A N 1
ATOM 1471 C CA . LYS A 1 186 ? -23.295 -3.447 11.619 1.00 77.44 186 LYS A CA 1
ATOM 1472 C C . LYS A 1 186 ? -23.600 -2.073 11.030 1.00 77.44 186 LYS A C 1
ATOM 1474 O O . LYS A 1 186 ? -24.532 -1.934 10.244 1.00 77.44 186 LYS A O 1
ATOM 1479 N N . GLN A 1 187 ? -22.835 -1.069 11.441 1.00 81.81 187 GLN A N 1
ATOM 1480 C CA . GLN A 1 187 ? -22.950 0.288 10.956 1.00 81.81 187 GLN A CA 1
ATOM 1481 C C . GLN A 1 187 ? -21.557 0.834 10.645 1.00 81.81 187 GLN A C 1
ATOM 1483 O O . GLN A 1 187 ? -20.648 0.756 11.474 1.00 81.81 187 GLN A O 1
ATOM 1488 N N . THR A 1 188 ? -21.419 1.420 9.458 1.00 82.12 188 THR A N 1
ATOM 1489 C CA . THR A 1 188 ? -20.220 2.140 9.026 1.00 82.12 188 THR A CA 1
ATOM 1490 C C . THR A 1 188 ? -20.629 3.542 8.603 1.00 82.12 188 THR A C 1
ATOM 1492 O O . THR A 1 188 ? -21.566 3.708 7.823 1.00 82.12 188 THR A O 1
ATOM 1495 N N . ILE A 1 189 ? -19.941 4.553 9.127 1.00 82.31 189 ILE A N 1
ATOM 1496 C CA . ILE A 1 189 ? -20.170 5.961 8.796 1.00 82.31 189 ILE A CA 1
ATOM 1497 C C . ILE A 1 189 ? -18.878 6.526 8.221 1.00 82.31 189 ILE A C 1
ATOM 1499 O O . ILE A 1 189 ? -17.818 6.407 8.837 1.00 82.31 189 ILE A O 1
ATOM 1503 N N . TYR A 1 190 ? -18.981 7.143 7.047 1.00 80.81 190 TYR A N 1
ATOM 1504 C CA . TYR A 1 190 ? -17.877 7.839 6.399 1.00 80.81 190 TYR A CA 1
ATOM 1505 C C . TYR A 1 190 ? -17.975 9.343 6.659 1.00 80.81 190 TYR A C 1
ATOM 1507 O O . TYR A 1 190 ? -19.067 9.909 6.585 1.00 80.81 190 TYR A O 1
ATOM 1515 N N . ILE A 1 191 ? -16.846 9.960 7.015 1.00 74.31 191 ILE A N 1
ATOM 1516 C CA . ILE A 1 191 ? -16.747 11.357 7.449 1.00 74.31 191 ILE A CA 1
ATOM 1517 C C . ILE A 1 191 ? -15.514 12.048 6.859 1.00 74.31 191 ILE A C 1
ATOM 1519 O O . ILE A 1 191 ? -14.397 11.479 6.946 1.00 74.31 191 ILE A O 1
#

Nearest PDB structures (foldseek):
  1uaa-assembly1_A  TM=6.631E-01  e=1.326E-02  unclassified
  1uaa-assembly1_B  TM=6.841E-01  e=2.616E-01  unclassified
  4c30-assembly1_D  TM=5.641E-01  e=1.172E-01  Deinococcus radiodurans

pLDDT: mean 84.4, std 16.4, range [30.06, 98.44]